Protein AF-A0A0C9WVU1-F1 (afdb_monomer_lite)

Organism: NCBI:txid1095629

Sequence (303 aa):
MYLSRGYKWLDIFTKAKEGDMHLQTVLTRYSRLIAARREKEYMRTLVYEDMVWRHKLRNRTILTGGLMRPTLFHGPLPRIKPQPIHVTGMIVSRKKARGKRMERQRKLLEDINILQIERDFEAGLTTESPNPTKFETVFSGKAYKEWDELISLMRVVSPIEGWLAEIQESYARELERAQKPFPQEMLYQAVCARTEKIANKTRERKREQRGDVIKRTIERKNQGPPAHVLAKMTREERRLDWISRGVSEVGYVGQVKRKLGFKLREPDAWKREEGRERERGRMDEVSKEIAEENDRRRREVEG

Secondary structure (DSSP, 8-state):
-HHHHHHHHHHHHHHHHHT-HHHHHHHHHHHHHHHHHHHHHHHHHHHHHHHHHHHHHHH--EEEEEEEPPBTTB-SEEEEESPPHHHHHHHHHHHHHHHHHHHHHHHHHHHHHHHHHHHHHHHHHHHH-S-GGG---SSSHHHHHHHHHHHHHTT---HHHHHHHHHHHHHHHHHHHHHPPPPHHHHHHHHHHHHHHHHHHHHHHHHHHTT---HHHHHHHHPPPPHHHHHH--HHHHHHHHHHTSS--SHHHHHHHHHTT---SSTTGGGGTS--HHHHHHHHHHHHHHHHHHHHHHHHHH-

pLDDT: mean 90.3, std 10.19, range [46.5, 98.5]

Structure (mmCIF, N/CA/C/O backbone):
data_AF-A0A0C9WVU1-F1
#
_entry.id   AF-A0A0C9WVU1-F1
#
loop_
_atom_site.group_PDB
_atom_site.id
_atom_site.type_symbol
_atom_site.label_atom_id
_atom_site.label_alt_id
_atom_site.label_comp_id
_atom_site.label_asym_id
_atom_site.label_entity_id
_atom_site.label_seq_id
_atom_site.pdbx_PDB_ins_code
_atom_site.Cartn_x
_atom_site.Cartn_y
_atom_site.Cartn_z
_atom_site.occupancy
_atom_site.B_iso_or_equiv
_atom_site.auth_seq_id
_atom_site.auth_comp_id
_atom_site.auth_asym_id
_atom_site.auth_atom_id
_atom_site.pdbx_PDB_model_num
ATOM 1 N N . MET A 1 1 ? -54.591 -21.813 -14.623 1.00 70.44 1 MET A N 1
ATOM 2 C CA . MET A 1 1 ? -54.161 -22.364 -13.311 1.00 70.44 1 MET A CA 1
ATOM 3 C C . MET A 1 1 ? -54.001 -21.300 -12.212 1.00 70.44 1 MET A C 1
ATOM 5 O O . MET A 1 1 ? -54.334 -21.580 -11.068 1.00 70.44 1 MET A O 1
ATOM 9 N N . TYR A 1 2 ? -53.543 -20.077 -12.516 1.00 82.94 2 TYR A N 1
ATOM 10 C CA . TYR A 1 2 ? -53.451 -18.992 -11.520 1.00 82.94 2 TYR A CA 1
ATOM 11 C C . TYR A 1 2 ? -54.814 -18.390 -11.127 1.00 82.94 2 TYR A C 1
ATOM 13 O O . TYR A 1 2 ? -55.023 -18.082 -9.956 1.00 82.94 2 TYR A O 1
ATOM 21 N N . LEU A 1 3 ? -55.764 -18.320 -12.069 1.00 90.88 3 LEU A N 1
ATOM 22 C CA . LEU A 1 3 ? -57.110 -17.776 -11.837 1.00 90.88 3 LEU A CA 1
ATOM 23 C C . LEU A 1 3 ? -57.902 -18.578 -10.786 1.00 90.88 3 LEU A C 1
ATOM 25 O O . LEU A 1 3 ? -58.443 -18.012 -9.843 1.00 90.88 3 LEU A O 1
ATOM 29 N N . SER A 1 4 ? -57.898 -19.913 -10.890 1.00 92.12 4 SER A N 1
ATOM 30 C CA . SER A 1 4 ? -58.590 -20.793 -9.938 1.00 92.12 4 SER A CA 1
ATOM 31 C C . SER A 1 4 ? -57.990 -20.738 -8.530 1.00 92.12 4 SER A C 1
ATOM 33 O O . SER A 1 4 ? -58.718 -20.852 -7.549 1.00 92.12 4 SER A O 1
ATOM 35 N N . ARG A 1 5 ? -56.673 -20.514 -8.403 1.00 94.12 5 ARG A N 1
ATOM 36 C CA . ARG A 1 5 ? -56.041 -20.227 -7.105 1.00 94.12 5 ARG A CA 1
ATOM 37 C C . ARG A 1 5 ? -56.503 -18.883 -6.545 1.00 94.12 5 ARG A C 1
ATOM 39 O O . ARG A 1 5 ? -56.823 -18.828 -5.366 1.00 94.12 5 ARG A O 1
ATOM 46 N N . GLY A 1 6 ? -56.574 -17.839 -7.372 1.00 95.12 6 GLY A N 1
ATOM 47 C CA . GLY A 1 6 ? -57.075 -16.520 -6.969 1.00 95.12 6 GLY A CA 1
ATOM 48 C C . GLY A 1 6 ? -58.485 -16.578 -6.373 1.00 95.12 6 GLY A C 1
ATOM 49 O O . GLY A 1 6 ? -58.688 -16.079 -5.270 1.00 95.12 6 GLY A O 1
ATOM 50 N N . TYR A 1 7 ? -59.419 -17.272 -7.036 1.00 96.56 7 TYR A N 1
ATOM 51 C CA . TYR A 1 7 ? -60.784 -17.456 -6.520 1.00 96.56 7 TYR A CA 1
ATOM 52 C C . TYR A 1 7 ? -60.828 -18.210 -5.187 1.00 96.56 7 TYR A C 1
ATOM 54 O O . TYR A 1 7 ? -61.570 -17.813 -4.297 1.00 96.56 7 TYR A O 1
ATOM 62 N N . LYS A 1 8 ? -59.993 -19.243 -5.002 1.00 95.88 8 LYS A N 1
ATOM 63 C CA . LYS A 1 8 ? -59.893 -19.946 -3.710 1.00 95.88 8 LYS A CA 1
ATOM 64 C C . LYS A 1 8 ? -59.409 -19.032 -2.581 1.00 95.88 8 LYS A C 1
ATOM 66 O O . LYS A 1 8 ? -59.927 -19.111 -1.475 1.00 95.88 8 LYS A O 1
ATOM 71 N N . TRP A 1 9 ? -58.433 -18.161 -2.843 1.00 95.56 9 TRP A N 1
ATOM 72 C CA . TRP A 1 9 ? -57.982 -17.182 -1.848 1.00 95.56 9 TRP A CA 1
ATOM 73 C C . TRP A 1 9 ? -59.061 -16.141 -1.545 1.00 95.56 9 TRP A C 1
ATOM 75 O O . TRP A 1 9 ? -59.272 -15.821 -0.380 1.00 95.56 9 TRP A O 1
ATOM 85 N N . LEU A 1 10 ? -59.765 -15.651 -2.569 1.00 97.06 10 LEU A N 1
ATOM 86 C CA . LEU A 1 10 ? -60.878 -14.714 -2.403 1.00 97.06 10 LEU A CA 1
ATOM 87 C C . LEU A 1 10 ? -61.996 -15.312 -1.533 1.00 97.06 10 LEU A C 1
ATOM 89 O O . LEU A 1 10 ? -62.486 -14.639 -0.630 1.00 97.06 10 LEU A O 1
ATOM 93 N N . ASP A 1 11 ? -62.347 -16.578 -1.759 1.00 97.44 11 ASP A N 1
ATOM 94 C CA . ASP A 1 11 ? -63.340 -17.312 -0.963 1.00 97.44 11 ASP A CA 1
ATOM 95 C C . ASP A 1 11 ? -62.896 -17.460 0.509 1.00 97.44 11 ASP A C 1
ATOM 97 O O . ASP A 1 11 ? -63.660 -17.217 1.437 1.00 97.44 11 ASP A O 1
ATOM 101 N N . ILE A 1 12 ? -61.610 -17.745 0.754 1.00 97.38 12 ILE A N 1
ATOM 102 C CA . ILE A 1 12 ? -61.049 -17.782 2.117 1.00 97.38 12 ILE A CA 1
ATOM 103 C C . ILE A 1 12 ? -61.132 -16.406 2.801 1.00 97.38 12 ILE A C 1
ATOM 105 O O . ILE A 1 12 ? -61.477 -16.323 3.980 1.00 97.38 12 ILE A O 1
ATOM 109 N N . PHE A 1 13 ? -60.819 -15.320 2.087 1.00 97.44 13 PHE A N 1
ATOM 110 C CA . PHE A 1 13 ? -60.875 -13.966 2.648 1.00 97.44 13 PHE A CA 1
ATOM 111 C C . PHE A 1 13 ? -62.306 -13.497 2.920 1.00 97.44 13 PHE A C 1
ATOM 113 O O . PHE A 1 13 ? -62.539 -12.834 3.930 1.00 97.44 13 PHE A O 1
ATOM 120 N N . THR A 1 14 ? -63.255 -13.831 2.043 1.00 97.75 14 THR A N 1
ATOM 121 C CA . THR A 1 14 ? -64.675 -13.488 2.218 1.00 97.75 14 THR A CA 1
ATOM 122 C C . THR A 1 14 ? -65.276 -14.231 3.406 1.00 97.75 14 THR A C 1
ATOM 124 O O . THR A 1 14 ? -65.772 -13.572 4.315 1.00 97.75 14 THR A O 1
ATOM 127 N N . LYS A 1 15 ? -65.083 -15.552 3.510 1.00 97.56 15 LYS A N 1
ATOM 128 C CA . LYS A 1 15 ? -65.534 -16.349 4.668 1.00 97.56 15 LYS A CA 1
ATOM 129 C C . LYS A 1 15 ? -64.918 -15.896 5.995 1.00 97.56 15 LYS A C 1
ATOM 131 O O . LYS A 1 15 ? -65.606 -15.802 7.009 1.00 97.56 15 LYS A O 1
ATOM 136 N N . ALA A 1 16 ? -63.630 -15.539 6.003 1.00 97.50 16 ALA A N 1
ATOM 137 C CA . ALA A 1 16 ? -63.001 -14.967 7.196 1.00 97.50 16 ALA A CA 1
ATOM 138 C C . ALA A 1 16 ? -63.602 -13.600 7.579 1.00 97.50 16 ALA A C 1
ATOM 140 O O . ALA A 1 16 ? -63.720 -13.291 8.765 1.00 97.50 16 ALA A O 1
ATOM 141 N N . LYS A 1 17 ? -63.992 -12.778 6.595 1.00 97.38 17 LYS A N 1
ATOM 142 C CA . LYS A 1 17 ? -64.647 -11.480 6.823 1.00 97.38 17 LYS A CA 1
ATOM 143 C C . LYS A 1 17 ? -66.080 -11.638 7.342 1.00 97.38 17 LYS A C 1
ATOM 145 O O . LYS A 1 17 ? -66.507 -10.831 8.158 1.00 97.38 17 LYS A O 1
ATOM 150 N N . GLU A 1 18 ? -66.785 -12.675 6.900 1.00 97.69 18 GLU A N 1
ATOM 151 C CA . GLU A 1 18 ? -68.140 -13.031 7.348 1.00 97.69 18 GLU A CA 1
ATOM 152 C C . GLU A 1 18 ? -68.185 -13.587 8.782 1.00 97.69 18 GLU A C 1
ATOM 154 O O . GLU A 1 18 ? -69.263 -13.687 9.360 1.00 97.69 18 GLU A O 1
ATOM 159 N N . GLY A 1 19 ? -67.029 -13.887 9.387 1.00 97.06 19 GLY A N 1
ATOM 160 C CA . GLY A 1 19 ? -66.921 -14.246 10.805 1.00 97.06 19 GLY A CA 1
ATOM 161 C C . GLY A 1 19 ? -66.429 -15.666 11.095 1.00 97.06 19 GLY A C 1
ATOM 162 O O . GLY A 1 19 ? -66.451 -16.072 12.255 1.00 97.06 19 GLY A O 1
ATOM 163 N N . ASP A 1 20 ? -65.963 -16.426 10.096 1.00 97.94 20 ASP A N 1
ATOM 164 C CA . ASP A 1 20 ? -65.376 -17.754 10.331 1.00 97.94 20 ASP A CA 1
ATOM 165 C C . ASP A 1 20 ? -64.096 -17.654 11.188 1.00 97.94 20 ASP A C 1
ATOM 167 O O . ASP A 1 20 ? -63.023 -17.253 10.715 1.00 97.94 20 ASP A O 1
ATOM 171 N N . MET A 1 21 ? -64.202 -18.045 12.465 1.00 97.50 21 MET A N 1
ATOM 172 C CA . MET A 1 21 ? -63.108 -17.945 13.438 1.00 97.50 21 MET A CA 1
ATOM 173 C C . MET A 1 21 ? -61.879 -18.781 13.063 1.00 97.50 21 MET A C 1
ATOM 175 O O . MET A 1 21 ? -60.744 -18.397 13.379 1.00 97.50 21 MET A O 1
ATOM 179 N N . HIS A 1 22 ? -62.068 -19.927 12.400 1.00 96.12 22 HIS A N 1
ATOM 180 C CA . HIS A 1 22 ? -60.953 -20.787 12.014 1.00 96.12 22 HIS A CA 1
ATOM 181 C C . HIS A 1 22 ? -60.116 -20.100 10.934 1.00 96.12 22 HIS A C 1
ATOM 183 O O . HIS A 1 22 ? -58.899 -19.944 11.091 1.00 96.12 22 HIS A O 1
ATOM 189 N N . LEU A 1 23 ? -60.767 -19.618 9.871 1.00 97.25 23 LEU A N 1
ATOM 190 C CA . LEU A 1 23 ? -60.084 -18.919 8.782 1.00 97.25 23 LEU A CA 1
ATOM 191 C C . LEU A 1 23 ? -59.461 -17.599 9.249 1.00 97.25 23 LEU A C 1
ATOM 193 O O . LEU A 1 23 ? -58.329 -17.303 8.862 1.00 97.25 23 LEU A O 1
ATOM 197 N N . GLN A 1 24 ? -60.123 -16.853 10.142 1.00 97.19 24 GLN A N 1
ATOM 198 C CA . GLN A 1 24 ? -59.531 -15.673 10.785 1.00 97.19 24 GLN A CA 1
ATOM 199 C C . GLN A 1 24 ? -58.227 -16.022 11.512 1.00 97.19 24 GLN A C 1
ATOM 201 O O . GLN A 1 24 ? -57.205 -15.382 11.274 1.00 97.19 24 GLN A O 1
ATOM 206 N N . THR A 1 25 ? -58.218 -17.087 12.320 1.00 96.81 25 THR A N 1
ATOM 207 C CA . THR A 1 25 ? -57.020 -17.534 13.053 1.00 96.81 25 THR A CA 1
ATOM 208 C C . THR A 1 25 ? -55.879 -17.913 12.104 1.00 96.81 25 THR A C 1
ATOM 210 O O . THR A 1 25 ? -54.723 -17.534 12.329 1.00 96.81 25 THR A O 1
ATOM 213 N N . VAL A 1 26 ? -56.187 -18.622 11.011 1.00 96.38 26 VAL A N 1
ATOM 214 C CA . VAL A 1 26 ? -55.198 -18.978 9.981 1.00 96.38 26 VAL A CA 1
ATOM 215 C C . VAL A 1 26 ? -54.619 -17.721 9.328 1.00 96.38 26 VAL A C 1
ATOM 217 O O . VAL A 1 26 ? -53.394 -17.598 9.222 1.00 96.38 26 VAL A O 1
ATOM 220 N N . LEU A 1 27 ? -55.464 -16.765 8.936 1.00 96.69 27 LEU A N 1
ATOM 221 C CA . LEU A 1 27 ? -55.025 -15.502 8.341 1.00 96.69 27 LEU A CA 1
ATOM 222 C C . LEU A 1 27 ? -54.187 -14.667 9.317 1.00 96.69 27 LEU A C 1
ATOM 224 O O . LEU A 1 27 ? -53.140 -14.156 8.920 1.00 96.69 27 LEU A O 1
ATOM 228 N N . THR A 1 28 ? -54.568 -14.591 10.595 1.00 96.75 28 THR A N 1
ATOM 229 C CA . THR A 1 28 ? -53.777 -13.926 11.643 1.00 96.75 28 THR A CA 1
ATOM 230 C C . THR A 1 28 ? -52.417 -14.596 11.839 1.00 96.75 28 THR A C 1
ATOM 232 O O . THR A 1 28 ? -51.405 -13.921 12.028 1.00 96.75 28 THR A O 1
ATOM 235 N N . ARG A 1 29 ? -52.341 -15.928 11.761 1.00 97.38 29 ARG A N 1
ATOM 236 C CA . ARG A 1 29 ? -51.058 -16.641 11.823 1.00 97.38 29 ARG A CA 1
ATOM 237 C C . ARG A 1 29 ? -50.160 -16.271 10.642 1.00 97.38 29 ARG A C 1
ATOM 239 O O . ARG A 1 29 ? -48.986 -15.964 10.841 1.00 97.38 29 ARG A O 1
ATOM 246 N N . TYR A 1 30 ? -50.693 -16.279 9.419 1.00 97.00 30 TYR A N 1
ATOM 247 C CA . TYR A 1 30 ? -49.919 -15.907 8.232 1.00 97.00 30 TYR A CA 1
ATOM 248 C C . TYR A 1 30 ? -49.541 -14.425 8.214 1.00 97.00 30 TYR A C 1
ATOM 250 O O . TYR A 1 30 ? -48.427 -14.104 7.805 1.00 97.00 30 TYR A O 1
ATOM 258 N N . SER A 1 31 ? -50.399 -13.527 8.701 1.00 96.75 31 SER A N 1
ATOM 259 C CA . SER A 1 31 ? -50.062 -12.107 8.814 1.00 96.75 31 SER A CA 1
ATOM 260 C C . SER A 1 31 ? -48.903 -11.886 9.788 1.00 96.75 31 SER A C 1
ATOM 262 O O . SER A 1 31 ? -47.959 -11.177 9.441 1.00 96.75 31 SER A O 1
ATOM 264 N N . ARG A 1 32 ? -48.891 -12.580 10.938 1.00 97.56 32 ARG A N 1
ATOM 265 C CA . ARG A 1 32 ? -47.749 -12.596 11.872 1.00 97.56 32 ARG A CA 1
ATOM 266 C C . ARG A 1 32 ? -46.476 -13.135 11.215 1.00 97.56 32 ARG A C 1
ATOM 268 O O . ARG A 1 32 ? -45.419 -12.533 11.370 1.00 97.56 32 ARG A O 1
ATOM 275 N N . LEU A 1 33 ? -46.564 -14.218 10.437 1.00 97.31 33 LEU A N 1
ATOM 276 C CA . LEU A 1 33 ? -45.410 -14.762 9.703 1.00 97.31 33 LEU A CA 1
ATOM 277 C C . LEU A 1 33 ? -44.873 -13.785 8.647 1.00 97.31 33 LEU A C 1
ATOM 279 O O . LEU A 1 33 ? -43.660 -13.639 8.505 1.00 97.31 33 LEU A O 1
ATOM 283 N N . ILE A 1 34 ? -45.754 -13.099 7.913 1.00 97.25 34 ILE A N 1
ATOM 284 C CA . ILE A 1 34 ? -45.362 -12.078 6.932 1.00 97.25 34 ILE A CA 1
ATOM 285 C C . ILE A 1 34 ? -44.725 -10.879 7.639 1.00 97.25 34 ILE A C 1
ATOM 287 O O . ILE A 1 34 ? -43.696 -10.393 7.173 1.00 97.25 34 ILE A O 1
ATOM 291 N N . ALA A 1 35 ? -45.290 -10.424 8.761 1.00 97.56 35 ALA A N 1
ATOM 292 C CA . ALA A 1 35 ? -44.728 -9.344 9.567 1.00 97.56 35 ALA A CA 1
ATOM 293 C C . ALA A 1 35 ? -43.323 -9.702 10.074 1.00 97.56 35 ALA A C 1
ATOM 295 O O . ALA A 1 35 ? -42.379 -8.967 9.796 1.00 97.56 35 ALA A O 1
ATOM 296 N N . ALA A 1 36 ? -43.155 -10.883 10.678 1.00 97.88 36 ALA A N 1
ATOM 297 C CA . ALA A 1 36 ? -41.854 -11.384 11.122 1.00 97.88 36 ALA A CA 1
ATOM 298 C C . ALA A 1 36 ? -40.854 -11.521 9.958 1.00 97.88 36 ALA A C 1
ATOM 300 O O . ALA A 1 36 ? -39.670 -11.218 10.099 1.00 97.88 36 ALA A O 1
ATOM 301 N N . ARG A 1 37 ? -41.314 -11.940 8.769 1.00 98.25 37 ARG A N 1
ATOM 302 C CA . ARG A 1 37 ? -40.471 -11.994 7.564 1.00 98.25 37 ARG A CA 1
ATOM 303 C C . ARG A 1 37 ? -40.032 -10.600 7.108 1.00 98.25 37 ARG A C 1
ATOM 305 O O . ARG A 1 37 ? -38.870 -10.444 6.744 1.00 98.25 37 ARG A O 1
ATOM 312 N N . ARG A 1 38 ? -40.929 -9.609 7.117 1.00 98.25 38 ARG A N 1
ATOM 313 C CA . ARG A 1 38 ? -40.611 -8.213 6.766 1.00 98.25 38 ARG A CA 1
ATOM 314 C C . ARG A 1 38 ? -39.622 -7.605 7.751 1.00 98.25 38 ARG A C 1
ATOM 316 O O . ARG A 1 38 ? -38.650 -7.003 7.317 1.00 98.25 38 ARG A O 1
ATOM 323 N N . GLU A 1 39 ? -39.834 -7.814 9.045 1.00 97.69 39 GLU A N 1
ATOM 324 C CA . GLU A 1 39 ? -38.922 -7.360 10.096 1.00 97.69 39 GLU A CA 1
ATOM 325 C C . GLU A 1 39 ? -37.532 -7.987 9.938 1.00 97.69 39 GLU A C 1
ATOM 327 O O . GLU A 1 39 ? -36.526 -7.282 9.938 1.00 97.69 39 GLU A O 1
ATOM 332 N N . LYS A 1 40 ? -37.465 -9.303 9.699 1.00 97.94 40 LYS A N 1
ATOM 333 C CA . LYS A 1 40 ? -36.200 -9.997 9.427 1.00 97.94 40 LYS A CA 1
ATOM 334 C C . LYS A 1 40 ? -35.473 -9.426 8.210 1.00 97.94 40 LYS A C 1
ATOM 336 O O . LYS A 1 40 ? -34.252 -9.291 8.246 1.00 97.94 40 LYS A O 1
ATOM 341 N N . GLU A 1 41 ? -36.196 -9.121 7.137 1.00 98.00 41 GLU A N 1
ATOM 342 C CA . GLU A 1 41 ? -35.601 -8.546 5.930 1.00 98.00 41 GLU A CA 1
ATOM 343 C C . GLU A 1 41 ? -35.127 -7.108 6.162 1.00 98.00 41 GLU A C 1
ATOM 345 O O . GLU A 1 41 ? -34.005 -6.775 5.800 1.00 98.00 41 GLU A O 1
ATOM 350 N N . TYR A 1 42 ? -35.916 -6.291 6.861 1.00 97.69 42 TYR A N 1
ATOM 351 C CA . TYR A 1 42 ? -35.512 -4.949 7.277 1.00 97.69 42 TYR A CA 1
ATOM 352 C C . TYR A 1 42 ? -34.228 -4.975 8.119 1.00 97.69 42 TYR A C 1
ATOM 354 O O . TYR A 1 42 ? -33.273 -4.261 7.818 1.00 97.69 42 TYR A O 1
ATOM 362 N N . MET A 1 43 ? -34.155 -5.864 9.114 1.00 97.56 43 MET A N 1
ATOM 363 C CA . MET A 1 43 ? -32.953 -6.042 9.932 1.00 97.56 43 MET A CA 1
ATOM 364 C C . MET A 1 43 ? -31.745 -6.486 9.103 1.00 97.56 43 MET A C 1
ATOM 366 O O . MET A 1 43 ? -30.636 -6.012 9.337 1.00 97.56 43 MET A O 1
ATOM 370 N N . ARG A 1 44 ? -31.933 -7.363 8.109 1.00 97.88 44 ARG A N 1
ATOM 371 C CA . ARG A 1 44 ? -30.856 -7.742 7.179 1.00 97.88 44 ARG A CA 1
ATOM 372 C C . ARG A 1 44 ? -30.361 -6.553 6.367 1.00 97.88 44 ARG A C 1
ATOM 374 O O . ARG A 1 44 ? -29.149 -6.400 6.239 1.00 97.88 44 ARG A O 1
ATOM 381 N N . THR A 1 45 ? -31.267 -5.723 5.857 1.00 97.88 45 THR A N 1
ATOM 382 C CA . THR A 1 45 ? -30.912 -4.506 5.119 1.00 97.88 45 THR A CA 1
ATOM 383 C C . THR A 1 45 ? -30.103 -3.558 5.995 1.00 97.88 45 THR A C 1
ATOM 385 O O . THR A 1 45 ? -29.009 -3.171 5.598 1.00 97.88 45 THR A O 1
ATOM 388 N N . LEU A 1 46 ? -30.557 -3.284 7.223 1.00 97.75 46 LEU A N 1
ATOM 389 C CA . LEU A 1 46 ? -29.815 -2.451 8.176 1.00 97.75 46 LEU A CA 1
ATOM 390 C C . LEU A 1 46 ? -28.414 -3.005 8.471 1.00 97.75 46 LEU A C 1
ATOM 392 O O . LEU A 1 46 ? -27.435 -2.261 8.483 1.00 97.75 46 LEU A O 1
ATOM 396 N N . VAL A 1 47 ? -28.298 -4.319 8.689 1.00 97.62 47 VAL A N 1
ATOM 397 C CA . VAL A 1 47 ? -27.003 -4.973 8.924 1.00 97.62 47 VAL A CA 1
ATOM 398 C C . VAL A 1 47 ? -26.095 -4.847 7.700 1.00 97.62 47 VAL A C 1
ATOM 400 O O . VAL A 1 47 ? -24.906 -4.567 7.851 1.00 97.62 47 VAL A O 1
ATOM 403 N N . TYR A 1 48 ? -26.628 -5.025 6.490 1.00 98.12 48 TYR A N 1
ATOM 404 C CA . TYR A 1 48 ? -25.867 -4.868 5.253 1.00 98.12 48 TYR A CA 1
ATOM 405 C C . TYR A 1 48 ? -25.396 -3.423 5.053 1.00 98.12 48 TYR A C 1
ATOM 407 O O . TYR A 1 48 ? -24.221 -3.195 4.766 1.00 98.12 48 TYR A O 1
ATOM 415 N N . GLU A 1 49 ? -26.275 -2.444 5.259 1.00 97.44 49 GLU A N 1
ATOM 416 C CA . GLU A 1 49 ? -25.941 -1.021 5.183 1.00 97.44 49 GLU A CA 1
ATOM 417 C C . GLU A 1 49 ? -24.845 -0.646 6.186 1.00 97.44 49 GLU A C 1
ATOM 419 O O . GLU A 1 49 ? -23.860 -0.006 5.807 1.00 97.44 49 GLU A O 1
ATOM 424 N N . ASP A 1 50 ? -24.945 -1.110 7.435 1.00 97.31 50 ASP A N 1
ATOM 425 C CA . ASP A 1 50 ? -23.906 -0.910 8.450 1.00 97.31 50 ASP A CA 1
ATOM 426 C C . ASP A 1 50 ? -22.588 -1.597 8.052 1.00 97.31 50 ASP A C 1
ATOM 428 O O . ASP A 1 50 ? -21.514 -1.005 8.173 1.00 97.31 50 ASP A O 1
ATOM 432 N N . MET A 1 51 ? -22.629 -2.811 7.493 1.00 97.38 51 MET A N 1
ATOM 433 C CA . MET A 1 51 ? -21.431 -3.484 6.976 1.00 97.38 51 MET A CA 1
ATOM 434 C C . MET A 1 51 ? -20.768 -2.695 5.840 1.00 97.38 51 MET A C 1
ATOM 436 O O . MET A 1 51 ? -19.548 -2.500 5.867 1.00 97.38 51 MET A O 1
ATOM 440 N N . VAL A 1 52 ? -21.544 -2.205 4.870 1.00 96.81 52 VAL A N 1
ATOM 441 C CA . VAL A 1 52 ? -21.051 -1.374 3.759 1.00 96.81 52 VAL A CA 1
ATOM 442 C C . VAL A 1 52 ? -20.471 -0.065 4.288 1.00 96.81 52 VAL A C 1
ATOM 444 O O . VAL A 1 52 ? -19.378 0.344 3.885 1.00 96.81 52 VAL A O 1
ATOM 447 N N . TRP A 1 53 ? -21.148 0.575 5.238 1.00 95.88 53 TRP A N 1
ATOM 448 C CA . TRP A 1 53 ? -20.684 1.806 5.864 1.00 95.88 53 TRP A CA 1
ATOM 449 C C . TRP A 1 53 ? -19.374 1.605 6.632 1.00 95.88 53 TRP A C 1
ATOM 451 O O . TRP A 1 53 ? -18.408 2.346 6.430 1.00 95.88 53 TRP A O 1
ATOM 461 N N . ARG A 1 54 ? -19.278 0.553 7.453 1.00 95.00 54 ARG A N 1
ATOM 462 C CA . ARG A 1 54 ? -18.038 0.173 8.150 1.00 95.00 54 ARG A CA 1
ATOM 463 C C . ARG A 1 54 ? -16.920 -0.152 7.170 1.00 95.00 54 ARG A C 1
ATOM 465 O O . ARG A 1 54 ? -15.779 0.249 7.400 1.00 95.00 54 ARG A O 1
ATOM 472 N N . HIS A 1 55 ? -17.229 -0.835 6.069 1.00 93.38 55 HIS A N 1
ATOM 473 C CA . HIS A 1 55 ? -16.267 -1.116 5.008 1.00 93.38 55 HIS A CA 1
ATOM 474 C C . HIS A 1 55 ? -15.744 0.182 4.375 1.00 93.38 55 HIS A C 1
ATOM 476 O O . HIS A 1 55 ? -14.530 0.370 4.267 1.00 93.38 55 HIS A O 1
ATOM 482 N N . LYS A 1 56 ? -16.638 1.126 4.057 1.00 93.06 56 LYS A N 1
ATOM 483 C CA . LYS A 1 56 ? -16.287 2.461 3.554 1.00 93.06 56 LYS A CA 1
ATOM 484 C C . LYS A 1 56 ? -15.417 3.229 4.549 1.00 93.06 56 LYS A C 1
ATOM 486 O O . LYS A 1 56 ? -14.389 3.775 4.162 1.00 93.06 56 LYS A O 1
ATOM 491 N N . LEU A 1 57 ? -15.771 3.237 5.835 1.00 92.12 57 LEU A N 1
ATOM 492 C CA . LEU A 1 57 ? -14.989 3.907 6.879 1.00 92.12 57 LEU A CA 1
ATOM 493 C C . LEU A 1 57 ? -13.617 3.268 7.102 1.00 92.12 57 LEU A C 1
ATOM 495 O O . LEU A 1 57 ? -12.650 3.984 7.360 1.00 92.12 57 LEU A O 1
ATOM 499 N N . ARG A 1 58 ? -13.514 1.941 6.993 1.00 89.75 58 ARG A N 1
ATOM 500 C CA . ARG A 1 58 ? -12.242 1.215 7.095 1.00 89.75 58 ARG A CA 1
ATOM 501 C C . ARG A 1 58 ? -11.326 1.508 5.907 1.00 89.75 58 ARG A C 1
ATOM 503 O O . ARG A 1 58 ? -10.115 1.610 6.094 1.00 89.75 58 ARG A O 1
ATOM 510 N N . ASN A 1 59 ? -11.905 1.666 4.718 1.00 90.38 59 ASN A N 1
ATOM 511 C CA . ASN A 1 59 ? -11.172 1.871 3.471 1.00 90.38 59 ASN A CA 1
ATOM 512 C C . ASN A 1 59 ? -11.040 3.340 3.049 1.00 90.38 59 ASN A C 1
ATOM 514 O O . ASN A 1 59 ? -10.429 3.624 2.019 1.00 90.38 59 ASN A O 1
ATOM 518 N N . ARG A 1 60 ? -11.564 4.285 3.839 1.00 93.19 60 ARG A N 1
ATOM 519 C CA . ARG A 1 60 ? -11.399 5.716 3.570 1.00 93.19 60 ARG A CA 1
ATOM 520 C C . ARG A 1 60 ? -9.920 6.086 3.635 1.00 93.19 60 ARG A C 1
ATOM 522 O O . ARG A 1 60 ? -9.232 5.793 4.612 1.00 93.19 60 ARG A O 1
ATOM 529 N N . THR A 1 61 ? -9.432 6.749 2.601 1.00 94.12 61 THR A N 1
ATOM 530 C CA . THR A 1 61 ? -8.033 7.160 2.500 1.00 94.12 61 THR A CA 1
ATOM 531 C C . THR A 1 61 ? -7.776 8.338 3.428 1.00 94.12 61 THR A C 1
ATOM 533 O O . THR A 1 61 ? -8.347 9.410 3.244 1.00 94.12 61 THR A O 1
ATOM 536 N N . ILE A 1 62 ? -6.913 8.149 4.424 1.00 94.81 62 ILE A N 1
ATOM 537 C CA . ILE A 1 62 ? -6.554 9.195 5.385 1.00 94.81 62 ILE A CA 1
ATOM 538 C C . ILE A 1 62 ? -5.135 9.670 5.092 1.00 94.81 62 ILE A C 1
ATOM 540 O O . ILE A 1 62 ? -4.204 8.859 5.037 1.00 94.81 62 ILE A O 1
ATOM 544 N N . LEU A 1 63 ? -4.957 10.983 4.949 1.00 95.50 63 LEU A N 1
ATOM 545 C CA . LEU A 1 63 ? -3.640 11.602 4.839 1.00 95.50 63 LEU A CA 1
ATOM 546 C C . LEU A 1 63 ? -2.887 11.451 6.159 1.00 95.50 63 LEU A C 1
ATOM 548 O O . LEU A 1 63 ? -3.311 11.949 7.196 1.00 95.50 63 LEU A O 1
ATOM 552 N N . THR A 1 64 ? -1.750 10.751 6.145 1.00 93.62 64 THR A N 1
ATOM 553 C CA . THR A 1 64 ? -0.997 10.507 7.386 1.00 93.62 64 THR A CA 1
ATOM 554 C C . THR A 1 64 ? -0.063 11.659 7.760 1.00 93.62 64 THR A C 1
ATOM 556 O O . THR A 1 64 ? 0.615 11.572 8.785 1.00 93.62 64 THR A O 1
ATOM 559 N N . GLY A 1 65 ? 0.042 12.678 6.899 1.00 94.44 65 GLY A N 1
ATOM 560 C CA . GLY A 1 65 ? 1.041 13.749 6.973 1.00 94.44 65 GLY A CA 1
ATOM 561 C C . GLY A 1 65 ? 2.451 13.319 6.542 1.00 94.44 65 GLY A C 1
ATOM 562 O O . GLY A 1 65 ? 3.425 14.048 6.710 1.00 94.44 65 GLY A O 1
ATOM 563 N N . GLY A 1 66 ? 2.597 12.105 6.014 1.00 95.81 66 GLY A N 1
ATOM 564 C CA . GLY A 1 66 ? 3.848 11.632 5.425 1.00 95.81 66 GLY A CA 1
ATOM 565 C C . GLY A 1 66 ? 3.847 11.894 3.925 1.00 95.81 66 GLY A C 1
ATOM 566 O O . GLY A 1 66 ? 2.780 12.018 3.331 1.00 95.81 66 GLY A O 1
ATOM 567 N N . LEU A 1 67 ? 5.025 11.905 3.314 1.00 97.38 67 LEU A N 1
ATOM 568 C CA . LEU A 1 67 ? 5.182 11.971 1.864 1.00 97.38 67 LEU A CA 1
ATOM 569 C C . LEU A 1 67 ? 5.972 10.753 1.388 1.00 97.38 67 LEU A C 1
ATOM 571 O O . LEU A 1 67 ? 6.838 10.245 2.105 1.00 97.38 67 LEU A O 1
ATOM 575 N N . MET A 1 68 ? 5.645 10.257 0.201 1.00 96.75 68 MET A N 1
ATOM 576 C CA . MET A 1 68 ? 6.430 9.243 -0.490 1.00 96.75 68 MET A CA 1
ATOM 577 C C . MET A 1 68 ? 7.491 9.947 -1.324 1.00 96.75 68 MET A C 1
ATOM 579 O O . MET A 1 68 ? 7.157 10.782 -2.163 1.00 96.75 68 MET A O 1
ATOM 583 N N . ARG A 1 69 ? 8.762 9.601 -1.092 1.00 96.75 69 ARG A N 1
ATOM 584 C CA . ARG A 1 69 ? 9.876 10.093 -1.911 1.00 96.75 69 ARG A CA 1
ATOM 585 C C . ARG A 1 69 ? 9.621 9.733 -3.377 1.00 96.75 69 ARG A C 1
ATOM 587 O O . ARG A 1 69 ? 9.234 8.587 -3.612 1.00 96.75 69 ARG A O 1
ATOM 594 N N . PRO A 1 70 ? 9.794 10.664 -4.328 1.00 98.00 70 PRO A N 1
ATOM 595 C CA . PRO A 1 70 ? 9.690 10.339 -5.740 1.00 98.00 70 PRO A CA 1
ATOM 596 C C . PRO A 1 70 ? 10.656 9.204 -6.087 1.00 98.00 70 PRO A C 1
ATOM 598 O O . PRO A 1 70 ? 11.737 9.077 -5.510 1.00 98.00 70 PRO A O 1
ATOM 601 N N . THR A 1 71 ? 10.234 8.340 -6.998 1.00 98.19 71 THR A N 1
ATOM 602 C CA . THR A 1 71 ? 11.028 7.219 -7.500 1.00 98.19 71 THR A CA 1
ATOM 603 C C . THR A 1 71 ? 10.850 7.118 -9.010 1.00 98.19 71 THR A C 1
ATOM 605 O O . THR A 1 71 ? 10.011 7.788 -9.608 1.00 98.19 71 THR A O 1
ATOM 608 N N . LEU A 1 72 ? 11.567 6.190 -9.639 1.00 98.19 72 LEU A N 1
ATOM 609 C CA . LEU A 1 72 ? 11.432 5.903 -11.071 1.00 98.19 72 LEU A CA 1
ATOM 610 C C . LEU A 1 72 ? 10.008 5.459 -11.460 1.00 98.19 72 LEU A C 1
ATOM 612 O O . LEU A 1 72 ? 9.631 5.501 -12.629 1.00 98.19 72 LEU A O 1
ATOM 616 N N . PHE A 1 73 ? 9.178 5.037 -10.498 1.00 98.19 73 PHE A N 1
ATOM 617 C CA . PHE A 1 73 ? 7.836 4.499 -10.747 1.00 98.19 73 PHE A CA 1
ATOM 618 C C . PHE A 1 73 ? 6.713 5.481 -10.415 1.00 98.19 73 PHE A C 1
ATOM 620 O O . PHE A 1 73 ? 5.591 5.321 -10.896 1.00 98.19 73 PHE A O 1
ATOM 627 N N . HIS A 1 74 ? 6.979 6.529 -9.642 1.00 97.88 74 HIS A N 1
ATOM 628 C CA . HIS A 1 74 ? 5.985 7.543 -9.313 1.00 97.88 74 HIS A CA 1
ATOM 629 C C . HIS A 1 74 ? 6.654 8.864 -8.940 1.00 97.88 74 HIS A C 1
ATOM 631 O O . HIS A 1 74 ? 7.718 8.876 -8.333 1.00 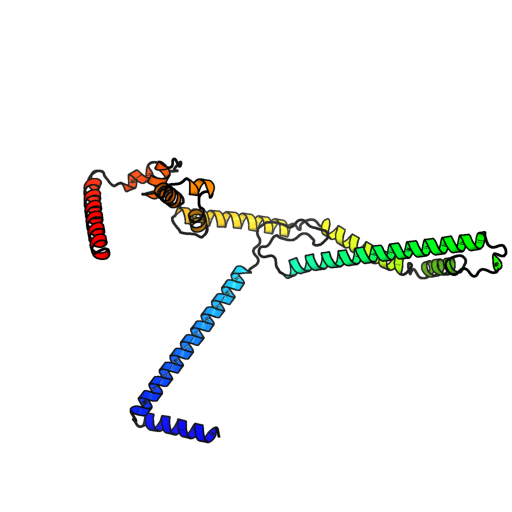97.88 74 HIS A O 1
ATOM 637 N N . GLY A 1 75 ? 5.988 9.971 -9.263 1.00 97.69 75 GLY A N 1
ATOM 638 C CA . GLY A 1 75 ? 6.406 11.289 -8.798 1.00 97.69 75 GLY A CA 1
ATOM 639 C C . GLY A 1 75 ? 6.190 11.483 -7.287 1.00 97.69 75 GLY A C 1
ATOM 640 O O . GLY A 1 75 ? 5.904 10.516 -6.565 1.00 97.69 75 GLY A O 1
ATOM 641 N N . PRO A 1 76 ? 6.286 12.728 -6.797 1.00 97.81 76 PRO A N 1
ATOM 642 C CA . PRO A 1 76 ? 5.937 13.064 -5.421 1.00 97.81 76 PRO A CA 1
ATOM 643 C C . PRO A 1 76 ? 4.480 12.684 -5.145 1.00 97.81 76 PRO A C 1
ATOM 645 O O . PRO A 1 76 ? 3.575 13.102 -5.866 1.00 97.81 76 PRO A O 1
ATOM 648 N N . LEU A 1 77 ? 4.250 11.871 -4.112 1.00 97.56 77 LEU A N 1
ATOM 649 C CA . LEU A 1 77 ? 2.910 11.434 -3.716 1.00 97.56 77 LEU A CA 1
ATOM 650 C C . LEU A 1 77 ? 2.705 11.595 -2.205 1.00 97.56 77 LEU A C 1
ATOM 652 O O . LEU A 1 77 ? 3.637 11.358 -1.427 1.00 97.56 77 LEU A O 1
ATOM 656 N N . PRO A 1 78 ? 1.484 11.926 -1.754 1.00 97.44 78 PRO A N 1
ATOM 657 C CA . PRO A 1 78 ? 1.163 11.928 -0.338 1.00 97.44 78 PRO A CA 1
ATOM 658 C C . PRO A 1 78 ? 1.118 10.501 0.216 1.00 97.44 78 PRO A C 1
ATOM 660 O O . PRO A 1 78 ? 0.653 9.562 -0.434 1.00 97.44 78 PRO A O 1
ATOM 663 N N . ARG A 1 79 ? 1.560 10.323 1.465 1.00 96.19 79 ARG A N 1
ATOM 664 C CA . ARG A 1 79 ? 1.400 9.054 2.178 1.00 96.19 79 ARG A CA 1
ATOM 665 C C . ARG A 1 79 ? 0.008 9.007 2.799 1.00 96.19 79 ARG A C 1
ATOM 667 O O . ARG A 1 79 ? -0.286 9.716 3.763 1.00 96.19 79 ARG A O 1
ATOM 674 N N . ILE A 1 80 ? -0.827 8.147 2.235 1.00 96.00 80 ILE A N 1
ATOM 675 C CA . ILE A 1 80 ? -2.216 7.910 2.635 1.00 96.00 80 ILE A CA 1
ATOM 676 C C . ILE A 1 80 ? -2.391 6.468 3.122 1.00 96.00 80 ILE A C 1
ATOM 678 O O . ILE A 1 80 ? -1.689 5.563 2.662 1.00 96.00 80 ILE A O 1
ATOM 682 N N . LYS A 1 81 ? -3.286 6.255 4.094 1.00 95.12 81 LYS A N 1
ATOM 683 C CA . LYS A 1 81 ? -3.622 4.926 4.628 1.00 95.12 81 LYS A CA 1
ATOM 684 C C . LYS A 1 81 ? -5.145 4.705 4.661 1.00 95.12 81 LYS A C 1
ATOM 686 O O . LYS A 1 81 ? -5.823 5.538 5.260 1.00 95.12 81 LYS A O 1
ATOM 691 N N . PRO A 1 82 ? -5.658 3.588 4.101 1.00 95.38 82 PRO A N 1
ATOM 692 C CA . PRO A 1 82 ? -4.959 2.684 3.176 1.00 95.38 82 PRO A CA 1
ATOM 693 C C . PRO A 1 82 ? -4.537 3.413 1.887 1.00 95.38 82 PRO A C 1
ATOM 695 O O . PRO A 1 82 ? -5.050 4.488 1.579 1.00 95.38 82 PRO A O 1
ATOM 698 N N . GLN A 1 83 ? -3.563 2.859 1.158 1.00 95.19 83 GLN A N 1
ATOM 699 C CA . GLN A 1 83 ? -3.186 3.402 -0.147 1.00 95.19 83 GLN A CA 1
ATOM 700 C C . GLN A 1 83 ? -4.268 3.020 -1.174 1.00 95.19 83 GLN A C 1
ATOM 702 O O . GLN A 1 83 ? -4.662 1.854 -1.207 1.00 95.19 83 GLN A O 1
ATOM 707 N N . PRO A 1 84 ? -4.757 3.957 -2.005 1.00 95.00 84 PRO A N 1
ATOM 708 C CA . PRO A 1 84 ? -5.710 3.643 -3.053 1.00 95.00 84 PRO A CA 1
ATOM 709 C C . PRO A 1 84 ? -5.141 2.604 -4.014 1.00 95.00 84 PRO A C 1
ATOM 711 O O . PRO A 1 84 ? -3.992 2.714 -4.452 1.00 95.00 84 PRO A O 1
ATOM 714 N N . ILE A 1 85 ? -5.983 1.646 -4.400 1.00 95.00 85 ILE A N 1
ATOM 715 C CA . ILE A 1 85 ? -5.601 0.525 -5.268 1.00 95.00 85 ILE A CA 1
ATOM 716 C C . ILE A 1 85 ? -5.010 1.025 -6.591 1.00 95.00 85 ILE A C 1
ATOM 718 O O . ILE A 1 85 ? -4.030 0.462 -7.067 1.00 95.00 85 ILE A O 1
ATOM 722 N N . HIS A 1 86 ? -5.532 2.119 -7.155 1.00 95.56 86 HIS A N 1
ATOM 723 C CA . HIS A 1 86 ? -5.019 2.689 -8.403 1.00 95.56 86 HIS A CA 1
ATOM 724 C C . HIS A 1 86 ? -3.581 3.218 -8.274 1.00 95.56 86 HIS A C 1
ATOM 726 O O . HIS A 1 86 ? -2.799 3.075 -9.211 1.00 95.56 86 HIS A O 1
ATOM 732 N N . VAL A 1 87 ? -3.188 3.771 -7.117 1.00 96.06 87 VAL A N 1
ATOM 733 C CA . VAL A 1 87 ? -1.810 4.242 -6.895 1.00 96.06 87 VAL A CA 1
ATOM 734 C C . VAL A 1 87 ? -0.858 3.054 -6.829 1.00 96.06 87 VAL A C 1
ATOM 736 O O . VAL A 1 87 ? 0.167 3.039 -7.510 1.00 96.06 87 VAL A O 1
ATOM 739 N N . THR A 1 88 ? -1.211 2.034 -6.046 1.00 96.81 88 THR A N 1
ATOM 740 C CA . THR A 1 88 ? -0.423 0.800 -5.953 1.00 96.81 88 THR A CA 1
ATOM 741 C C . THR A 1 88 ? -0.345 0.098 -7.313 1.00 96.81 88 THR A C 1
ATOM 743 O O . THR A 1 88 ? 0.743 -0.274 -7.753 1.00 96.81 88 THR A O 1
ATOM 746 N N . GLY A 1 89 ? -1.470 -0.012 -8.022 1.00 98.06 89 GLY A N 1
ATOM 747 C CA . GLY A 1 89 ? -1.565 -0.605 -9.356 1.00 98.06 89 GLY A CA 1
ATOM 748 C C . GLY A 1 89 ? -0.725 0.134 -10.397 1.00 98.06 89 GLY A C 1
ATOM 749 O O . GLY A 1 89 ? 0.007 -0.505 -11.150 1.00 98.06 89 GLY A O 1
ATOM 750 N N . MET A 1 90 ? -0.734 1.471 -10.386 1.00 98.06 90 MET A N 1
ATOM 751 C CA . MET A 1 90 ? 0.131 2.300 -11.234 1.00 98.06 90 MET A CA 1
ATOM 752 C C . MET A 1 90 ? 1.617 1.995 -10.995 1.00 98.06 90 MET A C 1
ATOM 754 O O . MET A 1 90 ? 2.364 1.810 -11.956 1.00 98.06 90 MET A O 1
ATOM 758 N N . ILE A 1 91 ? 2.058 1.930 -9.732 1.00 98.00 91 ILE A N 1
ATOM 759 C CA . ILE A 1 91 ? 3.464 1.656 -9.383 1.00 98.00 91 ILE A CA 1
ATOM 760 C C . ILE A 1 91 ? 3.872 0.256 -9.858 1.00 98.00 91 ILE A C 1
ATOM 762 O O . ILE A 1 91 ? 4.912 0.098 -10.499 1.00 98.00 91 ILE A O 1
ATOM 766 N N . VAL A 1 92 ? 3.039 -0.755 -9.590 1.00 98.44 92 VAL A N 1
ATOM 767 C CA . VAL A 1 92 ? 3.289 -2.146 -10.001 1.00 98.44 92 VAL A CA 1
ATOM 768 C C . VAL A 1 92 ? 3.323 -2.275 -11.523 1.00 98.44 92 VAL A C 1
ATOM 770 O O . VAL A 1 92 ? 4.236 -2.903 -12.060 1.00 98.44 92 VAL A O 1
ATOM 773 N N . SER A 1 93 ? 2.370 -1.657 -12.224 1.00 98.44 93 SER A N 1
ATOM 774 C CA . SER A 1 93 ? 2.307 -1.661 -13.688 1.00 98.44 93 SER A CA 1
ATOM 775 C C . SER A 1 93 ? 3.567 -1.047 -14.298 1.00 98.44 93 SER A C 1
ATOM 777 O O . SER A 1 93 ? 4.207 -1.661 -15.151 1.00 98.44 93 SER A O 1
ATOM 779 N N . ARG A 1 94 ? 4.016 0.105 -13.782 1.00 98.38 94 ARG A N 1
ATOM 780 C CA . ARG A 1 94 ? 5.256 0.754 -14.236 1.00 98.38 94 ARG A CA 1
ATOM 781 C C . ARG A 1 94 ? 6.498 -0.085 -13.957 1.00 98.38 94 ARG A C 1
ATOM 783 O O . ARG A 1 94 ? 7.366 -0.163 -14.820 1.00 98.38 94 ARG A O 1
ATOM 790 N N . LYS A 1 95 ? 6.574 -0.753 -12.802 1.00 98.44 95 LYS A N 1
ATOM 791 C CA . LYS A 1 95 ? 7.677 -1.675 -12.490 1.00 98.44 95 LYS A CA 1
ATOM 792 C C . LYS A 1 95 ? 7.737 -2.836 -13.490 1.00 98.44 95 LYS A C 1
ATOM 794 O O . LYS A 1 95 ? 8.810 -3.134 -14.006 1.00 98.44 95 LYS A O 1
ATOM 799 N N . LYS A 1 96 ? 6.589 -3.445 -13.811 1.00 98.50 96 LYS A N 1
ATOM 800 C CA . LYS A 1 96 ? 6.495 -4.504 -14.831 1.00 98.50 96 LYS A CA 1
ATOM 801 C C . LYS A 1 96 ? 6.867 -3.989 -16.224 1.00 98.50 96 LYS A C 1
ATOM 803 O O . LYS A 1 96 ? 7.632 -4.643 -16.923 1.00 98.50 96 LYS A O 1
ATOM 808 N N . ALA A 1 97 ? 6.367 -2.816 -16.612 1.00 98.19 97 ALA A N 1
ATOM 809 C CA . ALA A 1 97 ? 6.665 -2.205 -17.906 1.00 98.19 97 ALA A CA 1
ATOM 810 C C . ALA A 1 97 ? 8.160 -1.895 -18.070 1.00 98.19 97 ALA A C 1
ATOM 812 O O . ALA A 1 97 ? 8.725 -2.173 -19.124 1.00 98.19 97 ALA A O 1
ATOM 813 N N . ARG A 1 98 ? 8.819 -1.392 -17.017 1.00 98.00 98 ARG A N 1
ATOM 814 C CA . ARG A 1 98 ? 10.273 -1.193 -17.012 1.00 98.00 98 ARG A CA 1
ATOM 815 C C . ARG A 1 98 ? 11.021 -2.514 -17.176 1.00 98.00 98 ARG A C 1
ATOM 817 O O . ARG A 1 98 ? 11.926 -2.578 -17.994 1.00 98.00 98 ARG A O 1
ATOM 824 N N . GLY A 1 99 ? 10.616 -3.565 -16.459 1.00 98.31 99 GLY A N 1
ATOM 825 C CA . GLY A 1 99 ? 11.205 -4.900 -16.618 1.00 98.31 99 GLY A CA 1
ATOM 826 C C . GLY A 1 99 ? 11.132 -5.404 -18.063 1.00 98.31 99 GLY A C 1
ATOM 827 O O . GLY A 1 99 ? 12.145 -5.814 -18.618 1.00 98.31 99 GLY A O 1
ATOM 828 N N . LYS A 1 100 ? 9.965 -5.265 -18.709 1.00 98.44 100 LYS A N 1
ATOM 829 C CA . LYS A 1 100 ? 9.789 -5.608 -20.132 1.00 98.44 100 LYS A CA 1
ATOM 830 C C . LYS A 1 100 ? 10.671 -4.769 -21.063 1.00 98.44 100 LYS A C 1
ATOM 832 O O . LYS A 1 100 ? 11.222 -5.307 -22.015 1.00 98.44 100 LYS A O 1
ATOM 837 N N . ARG A 1 101 ? 10.818 -3.463 -20.799 1.00 97.88 101 ARG A N 1
ATOM 838 C CA . ARG A 1 101 ? 11.716 -2.589 -21.575 1.00 97.88 101 ARG A CA 1
ATOM 839 C C . ARG A 1 101 ? 13.179 -2.990 -21.430 1.00 97.88 101 ARG A C 1
ATOM 841 O O . ARG A 1 101 ? 13.865 -3.028 -22.437 1.00 97.88 101 ARG A O 1
ATOM 848 N N . MET A 1 102 ? 13.631 -3.329 -20.222 1.00 98.25 102 MET A N 1
ATOM 849 C CA . MET A 1 102 ? 15.002 -3.799 -19.998 1.00 98.25 102 MET A CA 1
ATOM 850 C C . MET A 1 102 ? 15.284 -5.102 -20.750 1.00 98.25 102 MET A C 1
ATOM 852 O O . MET A 1 102 ? 16.332 -5.231 -21.372 1.00 98.25 102 MET A O 1
ATOM 856 N N . GLU A 1 103 ? 14.341 -6.047 -20.743 1.00 98.31 103 GLU A N 1
ATOM 857 C CA . GLU A 1 103 ? 14.479 -7.287 -21.513 1.00 98.31 103 GLU A CA 1
ATOM 858 C C . GLU A 1 103 ? 14.511 -7.017 -23.024 1.00 98.31 103 GLU A C 1
ATOM 860 O O . GLU A 1 103 ? 15.364 -7.554 -23.725 1.00 98.31 103 GLU A O 1
ATOM 865 N N . ARG A 1 104 ? 13.620 -6.148 -23.522 1.00 96.88 104 ARG A N 1
ATOM 866 C CA . ARG A 1 104 ? 13.604 -5.745 -24.935 1.00 96.88 104 ARG A CA 1
ATOM 867 C C . ARG A 1 104 ? 14.905 -5.053 -25.329 1.00 96.88 104 ARG A C 1
ATOM 869 O O . ARG A 1 104 ? 15.478 -5.407 -26.344 1.00 96.88 104 ARG A O 1
ATOM 876 N N . GLN A 1 105 ? 15.387 -4.115 -24.517 1.00 96.75 105 GLN A N 1
ATOM 877 C CA . GLN A 1 105 ? 16.654 -3.425 -24.742 1.00 96.75 105 GLN A CA 1
ATOM 878 C C . GLN A 1 105 ? 17.817 -4.411 -24.831 1.00 96.75 105 GLN A C 1
ATOM 880 O O . GLN A 1 105 ? 18.639 -4.285 -25.728 1.00 96.75 105 GLN A O 1
ATOM 885 N N . ARG A 1 106 ? 17.872 -5.398 -23.927 1.00 97.88 106 ARG A N 1
ATOM 886 C CA . ARG A 1 106 ? 18.913 -6.428 -23.956 1.00 97.88 106 ARG A CA 1
ATOM 887 C C . ARG A 1 106 ? 18.891 -7.205 -25.274 1.00 97.88 106 ARG A C 1
ATOM 889 O O . ARG A 1 106 ? 19.933 -7.307 -25.898 1.00 97.88 106 ARG A O 1
ATOM 896 N N . LYS A 1 107 ? 17.713 -7.664 -25.716 1.00 96.38 107 LYS A N 1
ATOM 897 C CA . LYS A 1 107 ? 17.553 -8.370 -27.001 1.00 96.38 107 LYS A CA 1
ATOM 898 C C . LYS A 1 107 ? 17.998 -7.515 -28.187 1.00 96.38 107 LYS A C 1
ATOM 900 O O . LYS A 1 107 ? 18.791 -7.965 -28.987 1.00 96.38 107 LYS A O 1
ATOM 905 N N . LEU A 1 108 ? 17.576 -6.250 -28.239 1.00 90.69 108 LEU A N 1
ATOM 906 C CA . LEU A 1 108 ? 17.982 -5.341 -29.317 1.00 90.69 108 LEU A CA 1
ATOM 907 C C . LEU A 1 108 ? 19.499 -5.108 -29.361 1.00 90.69 108 LEU A C 1
ATOM 909 O O . LEU A 1 108 ? 20.068 -4.989 -30.439 1.00 90.69 108 LEU A O 1
ATOM 913 N N . LEU A 1 109 ? 20.162 -5.044 -28.202 1.00 91.81 109 LEU A N 1
ATOM 914 C CA . LEU A 1 109 ? 21.622 -4.939 -28.139 1.00 91.81 109 LEU A CA 1
ATOM 915 C C . LEU A 1 109 ? 22.319 -6.253 -28.531 1.00 91.81 109 LEU A C 1
ATOM 917 O O . LEU A 1 109 ? 23.372 -6.203 -29.159 1.00 91.81 109 LEU A O 1
ATOM 921 N N . GLU A 1 110 ? 21.741 -7.408 -28.186 1.00 95.06 110 GLU A N 1
ATOM 922 C CA . GLU A 1 110 ? 22.198 -8.723 -28.661 1.00 95.06 110 GLU A CA 1
ATOM 923 C C . GLU A 1 110 ? 22.087 -8.809 -30.193 1.00 95.06 110 GLU A C 1
ATOM 925 O O . GLU A 1 110 ? 23.062 -9.173 -30.845 1.00 95.06 110 GLU A O 1
ATOM 930 N N . ASP A 1 111 ? 20.959 -8.381 -30.767 1.00 87.25 111 ASP A N 1
ATOM 931 C CA . ASP A 1 111 ? 20.728 -8.352 -32.216 1.00 87.25 111 ASP A CA 1
ATOM 932 C C . ASP A 1 111 ? 21.740 -7.436 -32.929 1.00 87.25 111 ASP A C 1
ATOM 934 O O . ASP A 1 111 ? 22.322 -7.829 -33.937 1.00 87.25 111 ASP A O 1
ATOM 938 N N . ILE A 1 112 ? 22.015 -6.241 -32.383 1.00 87.25 112 ILE A N 1
ATOM 939 C CA . ILE A 1 112 ? 23.059 -5.342 -32.916 1.00 87.25 112 ILE A CA 1
ATOM 940 C C . ILE A 1 112 ? 24.424 -6.028 -32.914 1.00 87.25 112 ILE A C 1
ATOM 942 O O . ILE A 1 112 ? 25.150 -5.941 -33.901 1.00 87.25 112 ILE A O 1
ATOM 946 N N . ASN A 1 113 ? 24.780 -6.699 -31.819 1.00 90.62 113 ASN A N 1
ATOM 947 C CA . ASN A 1 113 ? 26.066 -7.378 -31.708 1.00 90.62 113 ASN A CA 1
ATOM 948 C C . ASN A 1 113 ? 26.184 -8.526 -32.724 1.00 90.62 113 ASN A C 1
ATOM 950 O O . ASN A 1 113 ? 27.211 -8.659 -33.377 1.00 90.62 113 ASN A O 1
ATOM 954 N N . ILE A 1 114 ? 25.122 -9.314 -32.918 1.00 90.62 114 ILE A N 1
ATOM 955 C CA . ILE A 1 114 ? 25.090 -10.372 -33.940 1.00 90.62 114 ILE A CA 1
ATOM 956 C C . ILE A 1 114 ? 25.291 -9.773 -35.335 1.00 90.62 114 ILE A C 1
ATOM 958 O O . ILE A 1 114 ? 26.138 -10.252 -36.081 1.00 90.62 114 ILE A O 1
ATOM 962 N N . LEU A 1 115 ? 24.583 -8.689 -35.667 1.00 86.44 115 LEU A N 1
ATOM 963 C CA . LEU A 1 115 ? 24.742 -8.011 -36.958 1.00 86.44 115 LEU A CA 1
ATOM 964 C C . LEU A 1 115 ? 26.168 -7.484 -37.171 1.00 86.44 115 LEU A C 1
ATOM 966 O O . LEU A 1 115 ? 26.682 -7.541 -38.285 1.00 86.44 115 LEU A O 1
ATOM 970 N N . GLN A 1 116 ? 26.819 -6.988 -36.116 1.00 87.38 116 GLN A N 1
ATOM 971 C CA . GLN A 1 116 ? 28.218 -6.559 -36.173 1.00 87.38 116 GLN A CA 1
ATOM 972 C C . GLN A 1 116 ? 29.163 -7.739 -36.414 1.00 87.38 116 GLN A C 1
ATOM 974 O O . GLN A 1 116 ? 30.027 -7.646 -37.280 1.00 87.38 116 GLN A O 1
ATOM 979 N N . ILE A 1 117 ? 28.966 -8.853 -35.703 1.00 93.00 117 ILE A N 1
ATOM 980 C CA . ILE A 1 117 ? 29.765 -10.074 -35.867 1.00 93.00 117 ILE A CA 1
ATOM 981 C C . ILE A 1 117 ? 29.633 -10.624 -37.290 1.00 93.00 117 ILE A C 1
ATOM 983 O O . ILE A 1 117 ? 30.649 -10.912 -37.914 1.00 93.00 117 ILE A O 1
ATOM 987 N N . GLU A 1 118 ? 28.414 -10.734 -37.823 1.00 93.19 118 GLU A N 1
ATOM 988 C CA . GLU A 1 118 ? 28.177 -11.230 -39.187 1.00 93.19 118 GLU A CA 1
ATOM 989 C C . GLU A 1 118 ? 28.796 -10.307 -40.243 1.00 93.19 118 GLU A C 1
ATOM 991 O O . GLU A 1 118 ? 29.444 -10.770 -41.182 1.00 93.19 118 GLU A O 1
ATOM 996 N N . ARG A 1 119 ? 28.677 -8.985 -40.060 1.00 89.38 119 ARG A N 1
ATOM 997 C CA . ARG A 1 119 ? 29.329 -7.999 -40.932 1.00 89.38 119 ARG A CA 1
ATOM 998 C C . ARG A 1 119 ? 30.847 -8.171 -40.936 1.00 89.38 119 ARG A C 1
ATOM 1000 O O . ARG A 1 119 ? 31.462 -8.158 -42.001 1.00 89.38 119 ARG A O 1
ATOM 1007 N N . ASP A 1 120 ? 31.450 -8.290 -39.758 1.00 90.88 120 ASP A N 1
ATOM 1008 C CA . ASP A 1 120 ? 32.901 -8.407 -39.617 1.00 90.88 120 ASP A CA 1
ATOM 1009 C C . ASP A 1 120 ? 33.395 -9.767 -40.153 1.00 90.88 120 ASP A C 1
ATOM 1011 O O . ASP A 1 120 ? 34.447 -9.839 -40.791 1.00 90.88 120 ASP A O 1
ATOM 1015 N N . PHE A 1 121 ? 32.603 -10.830 -39.980 1.00 94.75 121 PHE A N 1
ATOM 1016 C CA . PHE A 1 121 ? 32.853 -12.153 -40.550 1.00 94.75 121 PHE A CA 1
ATOM 1017 C C . PHE A 1 121 ? 32.830 -12.138 -42.084 1.00 94.75 121 PHE A C 1
ATOM 1019 O O . PHE A 1 121 ? 33.783 -12.604 -42.713 1.00 94.75 121 PHE A O 1
ATOM 1026 N N . GLU A 1 122 ? 31.802 -11.554 -42.707 1.00 93.88 122 GLU A N 1
ATOM 1027 C CA . GLU A 1 122 ? 31.751 -11.415 -44.168 1.00 93.88 122 GLU A CA 1
ATOM 1028 C C . GLU A 1 122 ? 32.899 -10.556 -44.718 1.00 93.88 122 GLU A C 1
ATOM 1030 O O . GLU A 1 122 ? 33.469 -10.865 -45.771 1.00 93.88 122 GLU A O 1
ATOM 1035 N N . ALA A 1 123 ? 33.268 -9.487 -44.007 1.00 89.94 123 ALA A N 1
ATOM 1036 C CA . ALA A 1 123 ? 34.410 -8.658 -44.378 1.00 89.94 123 ALA A CA 1
ATOM 1037 C C . ALA A 1 123 ? 35.724 -9.462 -44.331 1.00 89.94 123 ALA A C 1
ATOM 1039 O O . ALA A 1 123 ? 36.561 -9.342 -45.233 1.00 89.94 123 ALA A O 1
ATOM 1040 N N . GLY A 1 124 ? 35.879 -10.329 -43.325 1.00 92.50 124 GLY A N 1
ATOM 1041 C CA . GLY A 1 124 ? 36.980 -11.288 -43.225 1.00 92.50 124 GLY A CA 1
ATOM 1042 C C . GLY A 1 124 ? 37.011 -12.271 -44.399 1.00 92.50 124 GLY A C 1
ATOM 1043 O O . GLY A 1 124 ? 38.027 -12.367 -45.085 1.00 92.50 124 GLY A O 1
ATOM 1044 N N . LEU A 1 125 ? 35.881 -12.917 -44.711 1.00 92.31 125 LEU A N 1
ATOM 1045 C CA . LEU A 1 125 ? 35.758 -13.843 -45.849 1.00 92.31 125 LEU A CA 1
ATOM 1046 C C . LEU A 1 125 ? 36.105 -13.185 -47.187 1.00 92.31 125 LEU A C 1
ATOM 1048 O O . LEU A 1 125 ? 36.766 -13.790 -48.033 1.00 92.31 125 LEU A O 1
ATOM 1052 N N . THR A 1 126 ? 35.685 -11.936 -47.376 1.00 91.06 126 THR A N 1
ATOM 1053 C CA . THR A 1 126 ? 36.001 -11.167 -48.586 1.00 91.06 126 THR A CA 1
ATOM 1054 C C . THR A 1 126 ? 37.504 -10.898 -48.697 1.00 91.06 126 THR A C 1
ATOM 1056 O O . THR A 1 126 ? 38.048 -10.910 -49.798 1.00 91.06 126 THR A O 1
ATOM 1059 N N . THR A 1 127 ? 38.181 -10.689 -47.565 1.00 91.81 127 THR A N 1
ATOM 1060 C CA . THR A 1 127 ? 39.628 -10.428 -47.508 1.00 91.81 127 THR A CA 1
ATOM 1061 C C . THR A 1 127 ? 40.453 -11.695 -47.757 1.00 91.81 127 THR A C 1
ATOM 1063 O O . THR A 1 127 ? 41.488 -11.630 -48.417 1.00 91.81 127 THR A O 1
ATOM 1066 N N . GLU A 1 128 ? 40.002 -12.847 -47.256 1.00 92.44 128 GLU A N 1
ATOM 1067 C CA . GLU A 1 128 ? 40.723 -14.124 -47.365 1.00 92.44 128 GLU A CA 1
ATOM 1068 C C . GLU A 1 128 ? 40.422 -14.903 -48.658 1.00 92.44 128 GLU A C 1
ATOM 1070 O O . GLU A 1 128 ? 41.186 -15.791 -49.044 1.00 92.44 128 GLU A O 1
ATOM 1075 N N . SER A 1 129 ? 39.324 -14.591 -49.354 1.00 89.44 129 SER A N 1
ATOM 1076 C CA . SER A 1 129 ? 38.946 -15.293 -50.582 1.00 89.44 129 SER A CA 1
ATOM 1077 C C . SER A 1 129 ? 39.923 -15.002 -51.735 1.00 89.44 129 SER A C 1
ATOM 1079 O O . SER A 1 129 ? 40.159 -13.837 -52.063 1.00 89.44 129 SER A O 1
ATOM 1081 N N . PRO A 1 130 ? 40.427 -16.030 -52.451 1.00 87.25 130 PRO A N 1
ATOM 1082 C CA . PRO A 1 130 ? 41.312 -15.841 -53.604 1.00 87.25 130 PRO A CA 1
ATOM 1083 C C . PRO A 1 130 ? 40.628 -15.144 -54.794 1.00 87.25 130 PRO A C 1
ATOM 1085 O O . PRO A 1 130 ? 41.312 -14.683 -55.703 1.00 87.25 130 PRO A O 1
ATOM 1088 N N . ASN A 1 131 ? 39.291 -15.056 -54.802 1.00 87.56 131 ASN A N 1
ATOM 1089 C CA . ASN A 1 131 ? 38.504 -14.311 -55.789 1.00 87.56 131 ASN A CA 1
ATOM 1090 C C . ASN A 1 131 ? 37.455 -13.433 -55.075 1.00 87.56 131 ASN A C 1
ATOM 1092 O O . ASN A 1 131 ? 36.279 -13.809 -55.019 1.00 87.56 131 ASN A O 1
ATOM 1096 N N . PRO A 1 132 ? 37.846 -12.258 -54.551 1.00 79.06 132 PRO A N 1
ATOM 1097 C CA . PRO A 1 132 ? 36.971 -11.396 -53.748 1.00 79.06 132 PRO A CA 1
ATOM 1098 C C . PRO A 1 132 ? 35.749 -10.876 -54.523 1.00 79.06 132 PRO A C 1
ATOM 1100 O O . PRO A 1 132 ? 34.724 -10.557 -53.938 1.00 79.06 132 PRO A O 1
ATOM 1103 N N . THR A 1 133 ? 35.815 -10.840 -55.854 1.00 77.12 133 THR A N 1
ATOM 1104 C CA . THR A 1 133 ? 34.736 -10.366 -56.734 1.00 77.12 133 THR A CA 1
ATOM 1105 C C . THR A 1 133 ? 33.568 -11.336 -56.907 1.00 77.12 133 THR A C 1
ATOM 1107 O O . THR A 1 133 ? 32.561 -10.942 -57.488 1.00 77.12 133 THR A O 1
ATOM 1110 N N . LYS A 1 134 ? 33.676 -12.591 -56.445 1.00 84.75 134 LYS A N 1
ATOM 1111 C CA . LYS A 1 134 ? 32.607 -13.599 -56.592 1.00 84.75 134 LYS A CA 1
ATOM 1112 C C . LYS A 1 134 ? 31.770 -13.821 -55.332 1.00 84.75 134 LYS A C 1
ATOM 1114 O O . LYS A 1 134 ? 30.789 -14.554 -55.405 1.00 84.75 134 LYS A O 1
ATOM 1119 N N . PHE A 1 135 ? 32.161 -13.253 -54.194 1.00 85.25 135 PHE A N 1
ATOM 1120 C CA . PHE A 1 135 ? 31.417 -13.410 -52.949 1.00 85.25 135 PHE A CA 1
ATOM 1121 C C . PHE A 1 135 ? 30.387 -12.283 -52.822 1.00 85.25 135 PHE A C 1
ATOM 1123 O O . PHE A 1 135 ? 30.752 -11.111 -52.744 1.00 85.25 135 PHE A O 1
ATOM 1130 N N . GLU A 1 136 ? 29.101 -12.630 -52.843 1.00 87.88 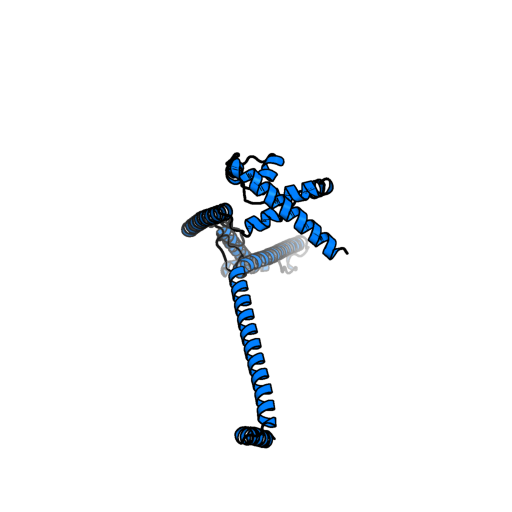136 GLU A N 1
ATOM 1131 C CA . GLU A 1 136 ? 28.018 -11.674 -52.611 1.00 87.88 136 GLU A CA 1
ATOM 1132 C C . GLU A 1 136 ? 27.877 -11.427 -51.107 1.00 87.88 136 GLU A C 1
ATOM 1134 O O . GLU A 1 136 ? 27.447 -12.298 -50.355 1.00 87.88 136 GLU A O 1
ATOM 1139 N N . THR A 1 137 ? 28.267 -10.234 -50.667 1.00 88.81 137 THR A N 1
ATOM 1140 C CA . THR A 1 137 ? 28.139 -9.801 -49.273 1.00 88.81 137 THR A CA 1
ATOM 1141 C C . THR A 1 137 ? 26.711 -9.350 -48.983 1.00 88.81 137 THR A C 1
ATOM 1143 O O . THR A 1 137 ? 26.206 -8.458 -49.673 1.00 88.81 137 THR A O 1
ATOM 1146 N N . VAL A 1 138 ? 26.075 -9.916 -47.958 1.00 87.06 138 VAL A N 1
ATOM 1147 C CA . VAL A 1 138 ? 24.707 -9.563 -47.546 1.00 87.06 138 VAL A CA 1
ATOM 1148 C C . VAL A 1 138 ? 24.731 -8.553 -46.398 1.00 87.06 138 VAL A C 1
ATOM 1150 O O . VAL A 1 138 ? 23.970 -7.586 -46.404 1.00 87.06 138 VAL A O 1
ATOM 1153 N N . PHE A 1 139 ? 25.621 -8.755 -45.429 1.00 83.44 139 PHE A N 1
ATOM 1154 C CA . PHE A 1 139 ? 25.755 -7.944 -44.216 1.00 83.44 139 PHE A CA 1
ATOM 1155 C C . PHE A 1 139 ? 26.861 -6.887 -44.298 1.00 83.44 139 PHE A C 1
ATOM 1157 O O . PHE A 1 139 ? 26.900 -5.972 -43.476 1.00 83.44 139 PHE A O 1
ATOM 1164 N N . SER A 1 140 ? 27.749 -6.986 -45.285 1.00 84.25 140 SER A N 1
ATOM 1165 C CA . SER A 1 140 ? 28.864 -6.067 -45.519 1.00 84.25 140 SER A CA 1
ATOM 1166 C C . SER A 1 140 ? 28.796 -5.399 -46.906 1.00 84.25 140 SER A C 1
ATOM 1168 O O . SER A 1 140 ? 27.873 -5.608 -47.695 1.00 84.25 140 SER A O 1
ATOM 1170 N N . GLY A 1 141 ? 29.739 -4.497 -47.196 1.00 83.88 141 GLY A N 1
ATOM 1171 C CA . GLY A 1 141 ? 29.869 -3.877 -48.519 1.00 83.88 141 GLY A CA 1
ATOM 1172 C C . GLY A 1 141 ? 28.793 -2.836 -48.863 1.00 83.88 141 GLY A C 1
ATOM 1173 O O . GLY A 1 141 ? 28.439 -1.987 -48.043 1.00 83.88 141 GLY A O 1
ATOM 1174 N N . LYS A 1 142 ? 28.330 -2.846 -50.123 1.00 80.62 142 LYS A N 1
ATOM 1175 C CA . LYS A 1 142 ? 27.342 -1.876 -50.635 1.00 80.62 142 LYS A CA 1
ATOM 1176 C C . LYS A 1 142 ? 25.975 -2.043 -49.982 1.00 80.62 142 LYS A C 1
ATOM 1178 O O . LYS A 1 142 ? 25.364 -1.033 -49.679 1.00 80.62 142 LYS A O 1
ATOM 1183 N N . ALA A 1 143 ? 25.553 -3.274 -49.692 1.00 76.12 143 ALA A N 1
ATOM 1184 C CA . ALA A 1 143 ? 24.281 -3.540 -49.027 1.00 76.12 143 ALA A CA 1
ATOM 1185 C C . ALA A 1 143 ? 24.230 -2.874 -47.644 1.00 76.12 143 ALA A C 1
ATOM 1187 O O . ALA A 1 143 ? 23.293 -2.146 -47.348 1.00 76.12 143 ALA A O 1
ATOM 1188 N N . TYR A 1 144 ? 25.286 -3.006 -46.835 1.00 76.62 144 TYR A N 1
ATOM 1189 C CA . TYR A 1 144 ? 25.362 -2.324 -45.539 1.00 76.62 144 TYR A CA 1
ATOM 1190 C C . TYR A 1 144 ? 25.301 -0.797 -45.668 1.00 76.62 144 TYR A C 1
ATOM 1192 O O . TYR A 1 144 ? 24.578 -0.145 -44.921 1.00 76.62 144 TYR A O 1
ATOM 1200 N N . LYS A 1 145 ? 26.030 -0.227 -46.637 1.00 73.75 145 LYS A N 1
ATOM 1201 C CA . LYS A 1 145 ? 25.997 1.217 -46.903 1.00 73.75 145 LYS A CA 1
ATOM 1202 C C . LYS A 1 145 ? 24.644 1.678 -47.414 1.00 73.75 145 LYS A C 1
ATOM 1204 O O . LYS A 1 145 ? 24.201 2.728 -46.999 1.00 73.75 145 LYS A O 1
ATOM 1209 N N . GLU A 1 146 ? 23.974 0.910 -48.264 1.00 72.50 146 GLU A N 1
ATO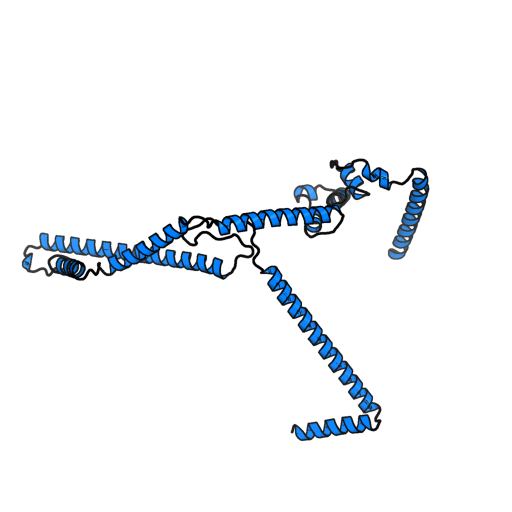M 1210 C CA . GLU A 1 146 ? 22.623 1.223 -48.730 1.00 72.50 146 GLU A CA 1
ATOM 1211 C C . GLU A 1 146 ? 21.628 1.184 -47.576 1.00 72.50 146 GLU A C 1
ATOM 1213 O O . GLU A 1 146 ? 20.746 2.034 -47.515 1.00 72.50 146 GLU A O 1
ATOM 1218 N N . TRP A 1 147 ? 21.791 0.256 -46.630 1.00 70.50 147 TRP A N 1
ATOM 1219 C CA . TRP A 1 147 ? 20.987 0.229 -45.414 1.00 70.50 147 TRP A CA 1
ATOM 1220 C C . TRP A 1 147 ? 21.270 1.471 -44.568 1.00 70.50 147 TRP A C 1
ATOM 1222 O O . TRP A 1 147 ? 20.330 2.177 -44.223 1.00 70.50 147 TRP A O 1
ATOM 1232 N N . ASP A 1 148 ? 22.538 1.791 -44.310 1.00 69.00 148 ASP A N 1
ATOM 1233 C CA . ASP A 1 148 ? 22.965 2.955 -43.519 1.00 69.00 148 ASP A CA 1
ATOM 1234 C C . ASP A 1 148 ? 22.583 4.302 -44.180 1.00 69.00 148 ASP A C 1
ATOM 1236 O O . ASP A 1 148 ? 22.109 5.230 -43.526 1.00 69.00 148 ASP A O 1
ATOM 1240 N N . GLU A 1 149 ? 22.687 4.401 -45.507 1.00 66.81 149 GLU A N 1
ATOM 1241 C CA . GLU A 1 149 ? 22.330 5.575 -46.307 1.00 66.81 149 GLU A CA 1
ATOM 1242 C C . GLU A 1 149 ? 20.811 5.739 -46.435 1.00 66.81 149 GLU A C 1
ATOM 1244 O O . GLU A 1 149 ? 20.329 6.856 -46.261 1.00 66.81 149 GLU A O 1
ATOM 1249 N N . LEU A 1 150 ? 20.028 4.671 -46.656 1.00 61.69 150 LEU A N 1
ATOM 1250 C CA . LEU A 1 150 ? 18.554 4.737 -46.611 1.00 61.69 150 LEU A CA 1
ATOM 1251 C C . LEU A 1 150 ? 18.055 5.139 -45.219 1.00 61.69 150 LEU A C 1
ATOM 1253 O O . LEU A 1 150 ? 17.131 5.950 -45.104 1.00 61.69 150 LEU A O 1
ATOM 1257 N N . ILE A 1 151 ? 18.695 4.616 -44.172 1.00 57.72 151 ILE A N 1
ATOM 1258 C CA . ILE A 1 151 ? 18.452 4.981 -42.771 1.00 57.72 151 ILE A CA 1
ATOM 1259 C C . ILE A 1 151 ? 18.733 6.476 -42.549 1.00 57.72 151 ILE A C 1
ATOM 1261 O O . ILE A 1 151 ? 17.904 7.199 -41.982 1.00 57.72 151 ILE A O 1
ATOM 1265 N N . SER A 1 152 ? 19.858 6.971 -43.068 1.00 57.59 152 SER A N 1
ATOM 1266 C CA . SER A 1 152 ? 20.276 8.370 -42.952 1.00 57.59 152 SER A CA 1
ATOM 1267 C C . SER A 1 152 ? 19.378 9.329 -43.755 1.00 57.59 152 SER A C 1
ATOM 1269 O O .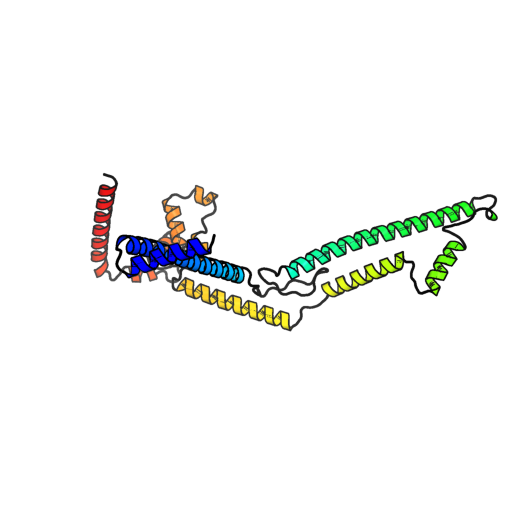 SER A 1 152 ? 18.955 10.369 -43.239 1.00 57.59 152 SER A O 1
ATOM 1271 N N . LEU A 1 153 ? 18.996 8.969 -44.989 1.00 54.94 153 LEU A N 1
ATOM 1272 C CA . LEU A 1 153 ? 18.202 9.823 -45.884 1.00 54.94 153 LEU A CA 1
ATOM 1273 C C . LEU A 1 153 ? 16.727 9.926 -45.467 1.00 54.94 153 LEU A C 1
ATOM 1275 O O . LEU A 1 153 ? 16.112 10.976 -45.650 1.00 54.94 153 LEU A O 1
ATOM 1279 N N . MET A 1 154 ? 16.149 8.870 -44.882 1.00 52.50 154 MET A N 1
ATOM 1280 C CA . MET A 1 154 ? 14.748 8.893 -44.439 1.00 52.50 154 MET A CA 1
ATOM 1281 C C . MET A 1 154 ? 14.546 9.505 -43.041 1.00 52.50 154 MET A C 1
ATOM 1283 O O . MET A 1 154 ? 13.401 9.611 -42.603 1.00 52.50 154 MET A O 1
ATOM 1287 N N . ARG A 1 155 ? 15.606 9.904 -42.308 1.00 51.81 155 ARG A N 1
ATOM 1288 C CA . ARG A 1 155 ? 15.543 10.147 -40.841 1.00 51.81 155 ARG A CA 1
ATOM 1289 C C . ARG A 1 155 ? 14.926 8.967 -40.068 1.00 51.81 155 ARG A C 1
ATOM 1291 O O . ARG A 1 155 ? 14.505 9.120 -38.921 1.00 51.81 155 ARG A O 1
ATOM 1298 N N . VAL A 1 156 ? 14.869 7.788 -40.683 1.00 46.50 156 VAL A N 1
ATOM 1299 C CA . VAL A 1 156 ? 14.416 6.557 -40.049 1.00 46.50 156 VAL A CA 1
ATOM 1300 C C . VAL A 1 156 ? 15.683 5.866 -39.596 1.00 46.50 156 VAL A C 1
ATOM 1302 O O . VAL A 1 156 ? 16.207 4.993 -40.272 1.00 46.50 156 VAL A O 1
ATOM 1305 N N . VAL A 1 157 ? 16.173 6.331 -38.447 1.00 54.94 157 VAL A N 1
ATOM 1306 C CA . VAL A 1 157 ? 17.032 5.586 -37.521 1.00 54.94 157 VAL A CA 1
ATOM 1307 C C . VAL A 1 157 ? 16.735 4.086 -37.675 1.00 54.94 157 VAL A C 1
ATOM 1309 O O . VAL A 1 157 ? 15.546 3.743 -37.691 1.00 54.94 157 VAL A O 1
ATOM 1312 N N . SER A 1 158 ? 17.757 3.220 -37.815 1.00 68.62 158 SER A N 1
ATOM 1313 C CA . SER A 1 158 ? 17.568 1.763 -37.982 1.00 68.62 158 SER A CA 1
ATOM 1314 C C . SER A 1 158 ? 16.414 1.311 -37.086 1.00 68.62 158 SER A C 1
ATOM 1316 O O . SER A 1 158 ? 16.401 1.732 -35.928 1.00 68.62 158 SER A O 1
ATOM 1318 N N .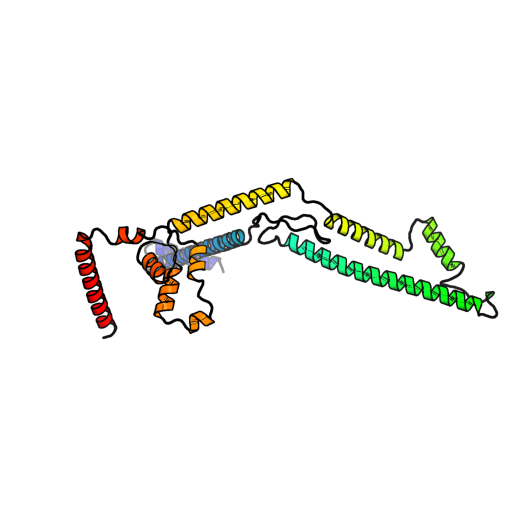 PRO A 1 159 ? 15.417 0.521 -37.536 1.00 80.12 159 PRO A N 1
ATOM 1319 C CA . PRO A 1 159 ? 14.247 0.203 -36.709 1.00 80.12 159 PRO A CA 1
ATOM 1320 C C . PRO A 1 159 ? 14.609 -0.220 -35.274 1.00 80.12 159 PRO A C 1
ATOM 1322 O O . PRO A 1 159 ? 13.922 0.141 -34.319 1.00 80.12 159 PRO A O 1
ATOM 1325 N N . ILE A 1 160 ? 15.756 -0.893 -35.119 1.00 83.69 160 ILE A N 1
ATOM 1326 C CA . ILE A 1 160 ? 16.371 -1.247 -33.837 1.00 83.69 160 ILE A CA 1
ATOM 1327 C C . ILE A 1 160 ? 16.800 -0.017 -33.023 1.00 83.69 160 ILE A C 1
ATOM 1329 O O . ILE A 1 160 ? 16.427 0.113 -31.857 1.00 83.69 160 ILE A O 1
ATOM 1333 N N . GLU A 1 161 ? 17.569 0.893 -33.613 1.00 84.12 161 GLU A N 1
ATOM 1334 C CA . GLU A 1 161 ? 17.980 2.151 -32.991 1.00 84.12 161 GLU A CA 1
ATOM 1335 C C . GLU A 1 161 ? 16.771 3.048 -32.660 1.00 84.12 161 GLU A C 1
ATOM 1337 O O . GLU A 1 161 ? 16.763 3.698 -31.616 1.00 84.12 161 GLU A O 1
ATOM 1342 N N . GLY A 1 162 ? 15.713 3.031 -33.480 1.00 84.88 162 GLY A N 1
ATOM 1343 C CA . GLY A 1 162 ? 14.473 3.769 -33.232 1.00 84.88 162 GLY A CA 1
ATOM 1344 C C . GLY A 1 162 ? 13.761 3.234 -31.991 1.00 84.88 162 GLY A C 1
ATOM 1345 O O . GLY A 1 162 ? 13.403 3.991 -31.087 1.00 84.88 162 GLY A O 1
ATOM 1346 N N . TRP A 1 163 ? 13.655 1.908 -31.870 1.00 89.25 163 TRP A N 1
ATOM 1347 C CA . TRP A 1 163 ? 13.138 1.270 -30.658 1.00 89.25 163 TRP A CA 1
ATOM 1348 C C . TRP A 1 163 ? 14.027 1.511 -29.434 1.00 89.25 163 TRP A C 1
ATOM 1350 O O . TRP A 1 163 ? 13.513 1.663 -28.322 1.00 89.25 163 TRP A O 1
ATOM 1360 N N . LEU A 1 164 ? 15.352 1.555 -29.600 1.00 93.31 164 LEU A N 1
ATOM 1361 C CA . LEU A 1 164 ? 16.263 1.918 -28.515 1.00 93.31 164 LEU A CA 1
ATOM 1362 C C . LEU A 1 164 ? 16.051 3.372 -28.085 1.00 93.31 164 LEU A C 1
ATOM 1364 O O . LEU A 1 164 ? 15.970 3.625 -26.883 1.00 93.31 164 LEU A O 1
ATOM 1368 N N . ALA A 1 165 ? 15.879 4.305 -29.023 1.00 92.81 165 ALA A N 1
ATOM 1369 C CA . ALA A 1 165 ? 15.571 5.701 -28.734 1.00 92.81 165 ALA A CA 1
ATOM 1370 C C . ALA A 1 165 ? 14.247 5.844 -27.961 1.00 92.81 165 ALA A C 1
ATOM 1372 O O . ALA A 1 165 ? 14.213 6.530 -26.940 1.00 92.81 165 ALA A O 1
ATOM 1373 N N . GLU A 1 166 ? 13.189 5.119 -28.343 1.00 93.69 166 GLU A N 1
ATOM 1374 C CA . GLU A 1 166 ? 11.916 5.080 -27.598 1.00 93.69 166 GLU A CA 1
ATOM 1375 C C . GLU A 1 166 ? 12.085 4.562 -26.154 1.00 93.69 166 GLU A C 1
ATOM 1377 O O . GLU A 1 166 ? 11.463 5.058 -25.200 1.00 93.69 166 GLU A O 1
ATOM 1382 N N . ILE A 1 167 ? 12.928 3.538 -25.967 1.00 96.38 167 ILE A N 1
ATOM 1383 C CA . ILE A 1 167 ? 13.253 3.001 -24.641 1.00 96.38 167 ILE A CA 1
ATOM 1384 C C . ILE A 1 167 ? 14.027 4.043 -23.823 1.00 96.38 167 ILE A C 1
ATOM 1386 O O . ILE A 1 167 ? 13.708 4.241 -22.647 1.00 96.38 167 ILE A O 1
ATOM 1390 N N . GLN A 1 168 ? 14.992 4.736 -24.431 1.00 97.06 168 GLN A N 1
ATOM 1391 C CA . GLN A 1 168 ? 15.766 5.789 -23.770 1.00 97.06 168 GLN A CA 1
ATOM 1392 C C . GLN A 1 168 ? 14.892 6.979 -23.378 1.00 97.06 168 GLN A C 1
ATOM 1394 O O . GLN A 1 168 ? 14.964 7.444 -22.240 1.00 97.06 168 GLN A O 1
ATOM 1399 N N . GLU A 1 169 ? 13.989 7.416 -24.253 1.00 97.44 169 GLU A N 1
ATOM 1400 C CA . GLU A 1 169 ? 13.025 8.472 -23.944 1.00 97.44 169 GLU A CA 1
ATOM 1401 C C . GLU A 1 169 ? 12.123 8.063 -22.765 1.00 97.44 169 GLU A C 1
ATOM 1403 O O . GLU A 1 169 ? 11.868 8.836 -21.838 1.00 97.44 169 GLU A O 1
ATOM 1408 N N . SER A 1 170 ? 11.705 6.793 -22.727 1.00 97.50 170 SER A N 1
ATOM 1409 C CA . SER A 1 170 ? 10.959 6.246 -21.591 1.00 97.50 170 SER A CA 1
ATOM 1410 C C . SER A 1 170 ? 11.761 6.287 -20.284 1.00 97.50 170 SER A C 1
ATOM 1412 O O . SER A 1 170 ? 11.178 6.554 -19.227 1.00 97.50 170 SER A O 1
ATOM 1414 N N . TYR A 1 171 ? 13.075 6.039 -20.325 1.00 98.12 171 TYR A N 1
ATOM 1415 C CA . TYR A 1 171 ? 13.953 6.172 -19.158 1.00 98.12 171 TYR A CA 1
ATOM 1416 C C . TYR A 1 171 ? 14.173 7.629 -18.748 1.00 98.12 171 TYR A C 1
ATOM 1418 O O . TYR A 1 171 ? 14.157 7.910 -17.549 1.00 98.12 171 TYR A O 1
ATOM 1426 N N . ALA A 1 172 ? 14.279 8.563 -19.695 1.00 98.25 172 ALA A N 1
ATOM 1427 C CA . ALA A 1 172 ? 14.333 9.993 -19.398 1.00 98.25 172 ALA A CA 1
ATOM 1428 C C . ALA A 1 172 ? 13.086 10.429 -18.606 1.00 98.25 172 ALA A C 1
ATOM 1430 O O . ALA A 1 172 ? 13.205 10.955 -17.499 1.00 98.25 172 ALA A O 1
ATOM 1431 N N . ARG A 1 173 ? 11.884 10.042 -19.060 1.00 97.94 173 ARG A N 1
ATOM 1432 C CA . ARG A 1 173 ? 10.619 10.283 -18.332 1.00 97.94 173 ARG A CA 1
ATOM 1433 C C . ARG A 1 173 ? 10.544 9.575 -16.967 1.00 97.94 173 ARG A C 1
ATOM 1435 O O . ARG A 1 173 ? 9.749 9.950 -16.098 1.00 97.94 173 ARG A O 1
ATOM 1442 N N . GLU A 1 174 ? 11.283 8.483 -16.761 1.00 98.25 174 GLU A N 1
ATOM 1443 C CA . GLU A 1 174 ? 11.418 7.823 -15.450 1.00 98.25 174 GLU A CA 1
ATOM 1444 C C . GLU A 1 174 ? 12.321 8.617 -14.503 1.00 98.25 174 GLU A C 1
ATOM 1446 O O . GLU A 1 174 ? 11.976 8.771 -13.328 1.00 98.25 174 GLU A O 1
ATOM 1451 N N . LEU A 1 175 ? 13.435 9.143 -15.013 1.00 98.44 175 LEU A N 1
ATOM 1452 C CA . LEU A 1 175 ? 14.364 9.987 -14.267 1.00 98.44 175 LEU A CA 1
ATOM 1453 C C . LEU A 1 175 ? 13.722 11.322 -13.884 1.00 98.44 175 LEU A C 1
ATOM 1455 O O . LEU A 1 175 ? 13.763 11.689 -12.711 1.00 98.44 175 LEU A O 1
ATOM 1459 N N . GLU A 1 176 ? 13.026 11.979 -14.812 1.00 98.06 176 GLU A N 1
ATOM 1460 C CA . GLU A 1 176 ? 12.265 13.207 -14.541 1.00 98.06 176 GLU A CA 1
ATOM 1461 C C . GLU A 1 176 ? 11.270 13.014 -13.391 1.00 98.06 176 GLU A C 1
ATOM 1463 O O . GLU A 1 176 ? 11.172 13.834 -12.476 1.00 98.06 176 GLU A O 1
ATOM 1468 N N . ARG A 1 177 ? 10.551 11.882 -13.376 1.00 97.62 177 ARG A N 1
ATOM 1469 C CA . ARG A 1 177 ? 9.628 11.552 -12.279 1.00 97.62 177 ARG A CA 1
ATOM 1470 C C . ARG A 1 177 ? 10.340 11.386 -10.943 1.00 97.62 177 ARG A C 1
ATOM 1472 O O . ARG A 1 177 ? 9.783 11.804 -9.930 1.00 97.62 177 ARG A O 1
ATOM 1479 N N . ALA A 1 178 ? 11.526 10.783 -10.936 1.00 98.25 178 ALA A N 1
ATOM 1480 C CA . ALA A 1 178 ? 12.318 10.597 -9.725 1.00 98.25 178 ALA A CA 1
ATOM 1481 C C . ALA A 1 178 ? 12.932 11.910 -9.210 1.00 98.25 178 ALA A C 1
ATOM 1483 O O . ALA A 1 178 ? 13.116 12.061 -8.006 1.00 98.25 178 ALA A O 1
ATOM 1484 N N . GLN A 1 179 ? 13.222 12.856 -10.102 1.00 98.00 179 GLN A N 1
ATOM 1485 C CA . GLN A 1 179 ? 13.801 14.155 -9.754 1.00 98.00 179 GLN A CA 1
ATOM 1486 C C . GLN A 1 179 ? 12.748 15.220 -9.421 1.00 98.00 179 GLN A C 1
ATOM 1488 O O . GLN A 1 179 ? 13.081 16.252 -8.842 1.00 98.00 179 GLN A O 1
ATOM 1493 N N . LYS A 1 180 ? 11.472 14.981 -9.747 1.00 97.94 180 LYS A N 1
ATOM 1494 C CA . LYS A 1 180 ? 10.399 15.957 -9.541 1.00 97.94 180 LYS A CA 1
ATOM 1495 C C . LYS A 1 180 ? 10.276 16.361 -8.058 1.00 97.94 180 LYS A C 1
ATOM 1497 O O . LYS A 1 180 ? 9.973 15.500 -7.225 1.00 97.94 180 LYS A O 1
ATOM 1502 N N . PRO A 1 181 ? 10.441 17.653 -7.711 1.00 97.81 181 PRO A N 1
ATOM 1503 C CA . PRO A 1 181 ? 10.314 18.118 -6.335 1.00 97.81 181 PRO A CA 1
ATOM 1504 C C . PRO A 1 181 ? 8.864 18.032 -5.851 1.00 97.81 181 PRO A C 1
ATOM 1506 O O . PRO A 1 181 ? 7.917 17.998 -6.640 1.00 97.81 181 PRO A O 1
ATOM 1509 N N . PHE A 1 182 ? 8.676 18.007 -4.531 1.00 98.12 182 PHE A N 1
ATOM 1510 C CA . PHE A 1 182 ? 7.340 18.023 -3.939 1.00 98.12 182 PHE A CA 1
ATOM 1511 C C . PHE A 1 182 ? 6.638 19.365 -4.197 1.00 98.12 182 PHE A C 1
ATOM 1513 O O . PHE A 1 182 ? 7.221 20.405 -3.890 1.00 98.12 182 PHE A O 1
ATOM 1520 N N . PRO A 1 183 ? 5.383 19.365 -4.684 1.00 97.62 183 PRO A N 1
ATOM 1521 C CA . PRO A 1 183 ? 4.594 20.588 -4.788 1.00 97.62 183 PRO A CA 1
ATOM 1522 C C . PRO A 1 183 ? 4.422 21.253 -3.416 1.00 97.62 183 PRO A C 1
ATOM 1524 O O . PRO A 1 183 ? 4.180 20.561 -2.421 1.00 97.62 183 PRO A O 1
ATOM 1527 N N . GLN A 1 184 ? 4.500 22.585 -3.356 1.00 98.00 184 GLN A N 1
ATOM 1528 C CA . GLN A 1 184 ? 4.361 23.332 -2.097 1.00 98.00 184 GLN A CA 1
ATOM 1529 C C . GLN A 1 184 ? 3.000 23.095 -1.429 1.00 98.00 184 GLN A C 1
ATOM 1531 O O . GLN A 1 184 ? 2.938 22.866 -0.222 1.00 98.00 184 GLN A O 1
ATOM 1536 N N . GLU A 1 185 ? 1.924 23.033 -2.214 1.00 97.81 185 GLU A N 1
ATOM 1537 C CA . GLU A 1 185 ? 0.580 22.703 -1.726 1.00 97.81 185 GLU A CA 1
ATOM 1538 C C . GLU A 1 185 ? 0.541 21.342 -1.015 1.00 97.81 185 GLU A C 1
ATOM 1540 O O . GLU A 1 185 ? -0.061 21.193 0.048 1.00 97.81 185 GLU A O 1
ATOM 1545 N N . MET A 1 186 ? 1.243 20.344 -1.560 1.00 96.94 186 MET A N 1
ATOM 1546 C CA . MET A 1 186 ? 1.319 19.007 -0.972 1.00 96.94 186 MET A CA 1
ATOM 1547 C C . MET A 1 186 ? 2.105 19.015 0.345 1.00 96.94 186 MET A C 1
ATOM 1549 O O . MET A 1 186 ? 1.735 18.314 1.291 1.00 96.94 186 MET A O 1
ATOM 1553 N N . LEU A 1 187 ? 3.179 19.808 0.426 1.00 97.94 187 LEU A N 1
ATOM 1554 C CA . LEU A 1 187 ? 3.935 20.005 1.665 1.00 97.94 187 LEU A CA 1
ATOM 1555 C C . LEU A 1 187 ? 3.055 20.657 2.736 1.00 97.94 187 LEU A C 1
ATOM 1557 O O . LEU A 1 187 ? 3.007 20.158 3.862 1.00 97.94 187 LEU A O 1
ATOM 1561 N N . TYR A 1 188 ? 2.309 21.701 2.372 1.00 98.06 188 TYR A N 1
ATOM 1562 C CA . TYR A 1 188 ? 1.366 22.374 3.263 1.00 98.06 188 TYR A CA 1
ATOM 1563 C C . TYR A 1 188 ? 0.293 21.409 3.784 1.00 98.06 188 TYR A C 1
ATOM 1565 O O . TYR A 1 188 ? 0.138 21.250 4.995 1.00 98.06 188 TYR A O 1
ATOM 1573 N N . GLN A 1 189 ? -0.364 20.658 2.894 1.00 97.19 189 GLN A N 1
ATOM 1574 C CA . GLN A 1 189 ? -1.346 19.638 3.279 1.00 97.19 189 GLN A CA 1
ATOM 1575 C C . GLN A 1 189 ? -0.753 18.583 4.222 1.00 97.19 189 GLN A C 1
ATOM 1577 O O . GLN A 1 189 ? -1.402 18.160 5.182 1.00 97.19 189 GLN A O 1
ATOM 1582 N N . ALA A 1 190 ? 0.491 18.156 3.986 1.00 97.12 190 ALA A N 1
ATOM 1583 C CA . ALA A 1 190 ? 1.164 17.203 4.858 1.00 97.12 190 ALA A CA 1
ATOM 1584 C C . ALA A 1 190 ? 1.425 17.783 6.257 1.00 97.12 190 ALA A C 1
ATOM 1586 O O . ALA A 1 190 ? 1.264 17.061 7.245 1.00 97.12 190 ALA A O 1
ATOM 1587 N N . VAL A 1 191 ? 1.792 19.064 6.357 1.00 98.06 191 VAL A N 1
ATOM 1588 C CA . VAL A 1 191 ? 1.953 19.767 7.638 1.00 98.06 191 VAL A CA 1
ATOM 1589 C C . VAL A 1 191 ? 0.611 19.879 8.359 1.00 98.06 191 VAL A C 1
ATOM 1591 O O . VAL A 1 191 ? 0.529 19.452 9.510 1.00 98.06 191 VAL A O 1
ATOM 1594 N N . CYS A 1 192 ? -0.450 20.332 7.685 1.00 97.94 192 CYS A N 1
ATOM 1595 C CA . CYS A 1 192 ? -1.802 20.402 8.251 1.00 97.94 192 CYS A CA 1
ATOM 1596 C C . CYS A 1 192 ? -2.288 19.037 8.762 1.00 97.94 192 CYS A C 1
ATOM 1598 O O . CYS A 1 192 ? -2.782 18.917 9.879 1.00 97.94 192 CYS A O 1
ATOM 1600 N N . ALA A 1 193 ? -2.066 17.963 8.001 1.00 97.00 193 ALA A N 1
ATOM 1601 C CA . ALA A 1 193 ? -2.426 16.620 8.448 1.00 97.00 193 ALA A CA 1
ATOM 1602 C C . ALA A 1 193 ? -1.610 16.161 9.671 1.00 97.00 193 ALA A C 1
ATOM 1604 O O . ALA A 1 193 ? -2.119 15.426 10.521 1.00 97.00 193 ALA A O 1
ATOM 1605 N N . ARG A 1 194 ? -0.340 16.579 9.799 1.00 96.88 194 ARG A N 1
ATOM 1606 C CA . ARG A 1 194 ? 0.460 16.303 11.007 1.00 96.88 194 ARG A CA 1
ATOM 1607 C C . ARG A 1 194 ? -0.066 17.068 12.211 1.00 96.88 194 ARG A C 1
ATOM 1609 O O . ARG A 1 194 ? -0.204 16.457 13.271 1.00 96.88 194 ARG A O 1
ATOM 1616 N N . THR A 1 195 ? -0.343 18.361 12.065 1.00 97.25 195 THR A N 1
ATOM 1617 C CA . THR A 1 195 ? -0.846 19.193 13.167 1.00 97.25 195 THR A CA 1
ATOM 1618 C C . THR A 1 195 ? -2.201 18.683 13.643 1.00 97.25 195 THR A C 1
ATOM 1620 O O . THR A 1 195 ? -2.381 18.467 14.841 1.00 97.25 195 THR A O 1
ATOM 1623 N N . GLU A 1 196 ? -3.104 18.347 12.721 1.00 96.62 196 GLU A N 1
ATOM 1624 C CA . GLU A 1 196 ? -4.403 17.760 13.046 1.00 96.62 196 GLU A CA 1
ATOM 1625 C C . GLU A 1 196 ? -4.256 16.395 13.734 1.00 96.62 196 GLU A C 1
ATOM 1627 O O . GLU A 1 196 ? -4.885 16.130 14.760 1.00 96.62 196 GLU A O 1
ATOM 1632 N N . LYS A 1 197 ? -3.366 15.526 13.237 1.00 95.12 197 LYS A N 1
ATOM 1633 C CA . LYS A 1 197 ? -3.075 14.236 13.877 1.00 95.12 197 LYS A CA 1
ATOM 1634 C C . LYS A 1 197 ? -2.578 14.413 15.312 1.00 95.12 197 LYS A C 1
ATOM 1636 O O . LYS A 1 197 ? -3.001 13.661 16.193 1.00 95.12 197 LYS A O 1
ATOM 1641 N N . ILE A 1 198 ? -1.684 15.372 15.553 1.00 95.81 198 ILE A N 1
ATOM 1642 C CA . ILE A 1 198 ? -1.184 15.688 16.896 1.00 95.81 198 ILE A CA 1
ATOM 1643 C C . ILE A 1 198 ? -2.332 16.199 17.770 1.00 95.81 198 ILE A C 1
ATOM 1645 O O . ILE A 1 198 ? -2.519 15.686 18.872 1.00 95.81 198 ILE A O 1
ATOM 1649 N N . ALA A 1 199 ? -3.145 17.134 17.273 1.00 96.44 199 ALA A N 1
ATOM 1650 C CA . ALA A 1 199 ? -4.300 17.664 17.994 1.00 96.44 199 ALA A CA 1
ATOM 1651 C C . ALA A 1 199 ? -5.297 16.555 18.377 1.00 96.44 199 ALA A C 1
ATOM 1653 O O . ALA A 1 199 ? -5.707 16.458 19.537 1.00 96.44 199 ALA A O 1
ATOM 1654 N N . ASN A 1 200 ? -5.611 15.653 17.443 1.00 94.69 200 ASN A N 1
ATOM 1655 C CA . ASN A 1 200 ? -6.490 14.508 17.673 1.00 94.69 200 ASN A CA 1
ATOM 1656 C C . ASN A 1 200 ? -5.898 13.532 18.699 1.00 94.69 200 ASN A C 1
ATOM 1658 O O . ASN A 1 200 ? -6.598 13.118 19.623 1.00 94.69 200 ASN A O 1
ATOM 1662 N N . LYS A 1 201 ? -4.598 13.215 18.618 1.00 94.25 201 LYS A N 1
ATOM 1663 C CA . LYS A 1 201 ? -3.928 12.356 19.612 1.00 94.25 201 LYS A CA 1
ATOM 1664 C C . LYS A 1 201 ? -3.880 12.992 20.998 1.00 94.25 201 LYS A C 1
ATOM 1666 O O . LYS A 1 201 ? -4.034 12.291 21.996 1.00 94.25 201 LYS A O 1
ATOM 1671 N N . THR A 1 202 ? -3.712 14.306 21.076 1.00 95.38 202 THR A N 1
ATOM 1672 C CA . THR A 1 202 ? -3.788 15.050 22.337 1.00 95.38 202 THR A CA 1
ATOM 1673 C C . THR A 1 202 ? -5.205 15.020 22.909 1.00 95.38 202 THR A C 1
ATOM 1675 O O . THR A 1 202 ? -5.371 14.795 24.106 1.00 95.38 202 THR A O 1
ATOM 1678 N N . ARG A 1 203 ? -6.241 15.165 22.072 1.00 95.25 203 ARG A N 1
ATOM 1679 C CA . ARG A 1 203 ? -7.646 15.038 22.492 1.00 95.25 203 ARG A CA 1
ATOM 1680 C C . ARG A 1 203 ? -7.963 13.628 22.999 1.00 95.25 203 ARG A C 1
ATOM 1682 O O . ARG A 1 203 ? -8.560 13.499 24.063 1.00 95.25 203 ARG A O 1
ATOM 1689 N N . GLU A 1 204 ? -7.518 12.586 22.294 1.00 93.50 204 GLU A N 1
ATOM 1690 C CA . GLU A 1 204 ? -7.639 11.189 22.745 1.00 93.50 204 GLU A CA 1
ATOM 1691 C C . GLU A 1 204 ? -6.957 10.972 24.103 1.00 93.50 204 GLU A C 1
ATOM 1693 O O . GLU A 1 204 ? -7.552 10.372 24.993 1.00 93.50 204 GLU A O 1
ATOM 1698 N N . ARG A 1 205 ? -5.744 11.510 24.300 1.00 89.81 205 ARG A N 1
ATOM 1699 C CA . ARG A 1 205 ? -5.030 11.437 25.587 1.00 89.81 205 ARG A CA 1
ATOM 1700 C C . ARG A 1 205 ? -5.788 12.121 26.720 1.00 89.81 205 ARG A C 1
ATOM 1702 O O . ARG A 1 205 ? -5.861 11.564 27.807 1.00 89.81 205 ARG A O 1
ATOM 1709 N N . LYS A 1 206 ? -6.365 13.300 26.471 1.00 90.88 206 LYS A N 1
ATOM 1710 C CA . LYS A 1 206 ? -7.177 14.015 27.469 1.00 90.88 206 LYS A CA 1
ATOM 1711 C C . LYS A 1 206 ? -8.423 13.218 27.862 1.00 90.88 206 LYS A C 1
ATOM 1713 O O . LYS A 1 206 ? -8.775 13.193 29.032 1.00 90.88 206 LYS A O 1
ATOM 1718 N N . ARG A 1 207 ? -9.076 12.552 26.906 1.00 92.56 207 ARG A N 1
ATOM 1719 C CA . ARG A 1 207 ? -10.220 11.669 27.180 1.00 92.56 207 ARG A CA 1
ATOM 1720 C C . ARG A 1 207 ? -9.812 10.441 27.993 1.00 92.56 207 ARG A C 1
ATOM 1722 O O . ARG A 1 207 ? -10.436 10.152 29.002 1.00 92.56 207 ARG A O 1
ATOM 1729 N N . GLU A 1 208 ? -8.717 9.791 27.604 1.00 89.88 208 GLU A N 1
ATOM 1730 C CA . GLU A 1 208 ? -8.135 8.676 28.359 1.00 89.88 208 GLU A CA 1
ATOM 1731 C C . GLU A 1 208 ? -7.819 9.092 29.810 1.00 89.88 208 GLU A C 1
ATOM 1733 O O . GLU A 1 208 ? -8.152 8.365 30.740 1.00 89.88 208 GLU A O 1
ATOM 1738 N N . GLN A 1 209 ? -7.255 10.288 30.021 1.00 84.50 209 GLN A N 1
ATOM 1739 C CA . GLN A 1 209 ? -6.988 10.844 31.357 1.00 84.50 209 GLN A CA 1
ATOM 1740 C C . GLN A 1 209 ? -8.255 11.117 32.179 1.00 84.50 209 GLN A C 1
ATOM 1742 O O . GLN A 1 209 ? -8.207 11.002 33.397 1.00 84.50 209 GLN A O 1
ATOM 1747 N N . ARG A 1 210 ? -9.381 11.455 31.537 1.00 84.44 210 ARG A N 1
ATOM 1748 C CA . ARG A 1 210 ? -10.683 11.617 32.210 1.00 84.44 210 ARG A CA 1
ATOM 1749 C C . ARG A 1 210 ? -11.321 10.287 32.621 1.00 84.44 210 ARG A C 1
ATOM 1751 O O . ARG A 1 210 ? -12.327 10.307 33.316 1.00 84.44 210 ARG A O 1
ATOM 1758 N N . GLY A 1 211 ? -10.753 9.156 32.201 1.00 84.81 211 GLY A N 1
ATOM 1759 C CA . GLY A 1 211 ? -11.267 7.822 32.504 1.00 84.81 211 GLY A CA 1
ATOM 1760 C C . GLY A 1 211 ? -12.014 7.149 31.351 1.00 84.81 211 GLY A C 1
ATOM 1761 O O . GLY A 1 211 ? -12.446 6.009 31.513 1.00 84.81 211 GLY A O 1
ATOM 1762 N N . ASP A 1 212 ? -12.123 7.784 30.176 1.00 91.19 212 ASP A N 1
ATOM 1763 C CA . ASP A 1 212 ? -12.747 7.151 29.009 1.00 91.19 212 ASP A CA 1
ATOM 1764 C C . ASP A 1 212 ? -11.956 5.899 28.593 1.00 91.19 212 ASP A C 1
ATOM 1766 O O . ASP A 1 212 ? -10.744 5.950 28.347 1.00 91.19 212 ASP A O 1
ATOM 1770 N N . VAL A 1 213 ? -12.653 4.773 28.422 1.00 90.88 213 VAL A N 1
ATOM 1771 C CA . VAL A 1 213 ? -12.052 3.541 27.896 1.00 90.88 213 VAL A CA 1
ATOM 1772 C C . VAL A 1 213 ? -11.968 3.629 26.371 1.00 90.88 213 VAL A C 1
ATOM 1774 O O . VAL A 1 213 ? -12.938 3.396 25.655 1.00 90.88 213 VAL A O 1
ATOM 1777 N N . ILE A 1 214 ? -10.784 3.972 25.862 1.00 93.81 214 ILE A N 1
ATOM 1778 C CA . ILE A 1 214 ? -10.509 4.101 24.421 1.00 93.81 214 ILE A CA 1
ATOM 1779 C C . ILE A 1 214 ? -9.736 2.869 23.931 1.00 93.81 214 ILE A C 1
ATOM 1781 O O . ILE A 1 214 ? -9.119 2.148 24.715 1.00 93.81 214 ILE A O 1
ATOM 1785 N N . LYS A 1 215 ? -9.685 2.653 22.610 1.00 91.94 215 LYS A N 1
ATOM 1786 C CA . LYS A 1 215 ? -8.859 1.612 21.974 1.00 91.94 215 LYS A CA 1
ATOM 1787 C C . LYS A 1 215 ? -7.439 1.535 22.544 1.00 91.94 215 LYS A C 1
ATOM 1789 O O . LYS A 1 215 ? -6.972 0.450 22.851 1.00 91.94 215 LYS A O 1
ATOM 1794 N N . ARG A 1 216 ? -6.773 2.678 22.739 1.00 89.25 216 ARG A N 1
ATOM 1795 C CA . ARG A 1 216 ? -5.422 2.736 23.319 1.00 89.25 216 ARG A CA 1
ATOM 1796 C C . ARG A 1 216 ? -5.369 2.168 24.740 1.00 89.25 216 ARG A C 1
ATOM 1798 O O . ARG A 1 216 ? -4.424 1.468 25.084 1.00 89.25 216 ARG A O 1
ATOM 1805 N N . THR A 1 217 ? -6.378 2.463 25.555 1.00 90.38 217 THR A N 1
ATOM 1806 C CA . THR A 1 217 ? -6.504 1.949 26.921 1.00 90.38 217 THR A CA 1
ATOM 1807 C C . THR A 1 217 ? -6.684 0.437 26.922 1.00 90.38 217 THR A C 1
ATOM 1809 O O . THR A 1 217 ? -6.040 -0.250 27.709 1.00 90.38 217 THR A O 1
ATOM 1812 N N . ILE A 1 218 ? -7.506 -0.081 26.007 1.00 92.00 218 ILE A N 1
ATOM 1813 C CA . ILE A 1 218 ? -7.698 -1.522 25.806 1.00 92.00 218 ILE A CA 1
ATOM 1814 C C . ILE A 1 218 ? -6.390 -2.170 25.332 1.00 92.00 218 ILE A C 1
ATOM 1816 O O . ILE A 1 218 ? -5.942 -3.141 25.928 1.00 92.00 218 ILE A O 1
ATOM 1820 N N . GLU A 1 219 ? -5.728 -1.602 24.320 1.00 92.06 219 GLU A N 1
ATOM 1821 C CA . GLU A 1 219 ? -4.438 -2.088 23.810 1.00 92.06 219 GLU A CA 1
ATOM 1822 C C . GLU A 1 219 ? -3.377 -2.135 24.914 1.00 92.06 219 GLU A C 1
ATOM 1824 O O . GLU A 1 219 ? -2.676 -3.133 25.036 1.00 92.06 219 GLU A O 1
ATOM 1829 N N . ARG A 1 220 ? -3.288 -1.105 25.763 1.00 88.56 220 ARG A N 1
ATOM 1830 C CA . ARG A 1 220 ? -2.349 -1.083 26.893 1.00 88.56 220 ARG A CA 1
ATOM 1831 C C . ARG A 1 220 ? -2.690 -2.123 27.963 1.00 88.56 220 ARG A C 1
ATOM 1833 O O . ARG A 1 220 ? -1.779 -2.733 28.507 1.00 88.56 220 ARG A O 1
ATOM 1840 N N . LYS A 1 221 ? -3.977 -2.344 28.254 1.00 88.94 221 LYS A N 1
ATOM 1841 C CA . LYS A 1 221 ? -4.423 -3.408 29.172 1.00 88.94 221 LYS A CA 1
ATOM 1842 C C . LYS A 1 221 ? -4.135 -4.808 28.626 1.00 88.94 221 LYS A C 1
ATOM 1844 O O . LYS A 1 221 ? -3.843 -5.707 29.402 1.00 88.94 221 LYS A O 1
ATOM 1849 N N . ASN A 1 222 ? -4.212 -4.973 27.307 1.00 90.81 222 ASN A N 1
ATOM 1850 C CA . ASN A 1 222 ? -3.963 -6.243 26.629 1.00 90.81 222 ASN A CA 1
ATOM 1851 C C . ASN A 1 222 ? -2.475 -6.509 26.384 1.00 90.81 222 ASN A C 1
ATOM 1853 O O . ASN A 1 222 ? -2.100 -7.650 26.125 1.00 90.81 222 ASN A O 1
ATOM 1857 N N . GLN A 1 223 ? -1.617 -5.485 26.441 1.00 90.75 223 GLN A N 1
ATOM 1858 C CA . GLN A 1 223 ? -0.179 -5.713 26.507 1.00 90.75 223 GLN A CA 1
ATOM 1859 C C . GLN A 1 223 ? 0.084 -6.531 27.771 1.00 90.75 223 GLN A C 1
ATOM 1861 O O . GLN A 1 223 ? -0.348 -6.133 28.847 1.00 90.75 223 GLN A O 1
ATOM 1866 N N . GLY A 1 224 ? 0.777 -7.658 27.637 1.00 90.88 224 GLY A N 1
ATOM 1867 C CA . GLY A 1 224 ? 1.285 -8.446 28.758 1.00 90.88 224 GLY A CA 1
ATOM 1868 C C . GLY A 1 224 ? 2.773 -8.179 28.996 1.00 90.88 224 GLY A C 1
ATOM 1869 O O . GLY A 1 224 ? 3.405 -7.445 28.224 1.00 90.88 224 GLY A O 1
ATOM 1870 N N . PRO A 1 225 ? 3.354 -8.734 30.067 1.00 93.50 225 PRO A N 1
ATOM 1871 C CA . PRO A 1 225 ? 4.799 -8.790 30.217 1.00 93.50 225 PRO A CA 1
ATOM 1872 C C . PRO A 1 225 ? 5.386 -9.763 29.174 1.00 93.50 225 PRO A C 1
ATOM 1874 O O . PRO A 1 225 ? 4.668 -10.636 28.675 1.00 93.50 225 PRO A O 1
ATOM 1877 N N . PRO A 1 226 ? 6.676 -9.637 28.809 1.00 95.75 226 PRO A N 1
ATOM 1878 C CA . PRO A 1 226 ? 7.330 -10.593 27.917 1.00 95.75 226 PRO A CA 1
ATOM 1879 C C . PRO A 1 226 ? 7.180 -12.036 28.420 1.00 95.75 226 PRO A C 1
ATOM 1881 O O . PRO A 1 226 ? 7.197 -12.271 29.627 1.00 95.75 226 PRO A O 1
ATOM 1884 N N . ALA A 1 227 ? 7.091 -13.011 27.510 1.00 96.69 227 ALA A N 1
ATOM 1885 C CA . ALA A 1 227 ? 6.774 -14.403 27.857 1.00 96.69 227 ALA A CA 1
ATOM 1886 C C . ALA A 1 227 ? 7.714 -15.013 28.918 1.00 96.69 227 ALA A C 1
ATOM 1888 O O . ALA A 1 227 ? 7.256 -15.706 29.822 1.00 96.69 227 ALA A O 1
ATOM 1889 N N . HIS A 1 228 ? 9.013 -14.699 28.859 1.00 97.44 228 HIS A N 1
ATOM 1890 C CA . HIS A 1 228 ? 10.000 -15.184 29.829 1.00 97.44 228 HIS A CA 1
ATOM 1891 C C . HIS A 1 228 ? 9.817 -14.583 31.234 1.00 97.44 228 HIS A C 1
ATOM 1893 O O . HIS A 1 228 ? 10.125 -15.244 32.223 1.00 97.44 228 HIS A O 1
ATOM 1899 N N . VAL A 1 229 ? 9.305 -13.350 31.335 1.00 96.81 229 VAL A N 1
ATOM 1900 C CA . VAL A 1 229 ? 8.936 -12.726 32.615 1.00 96.81 229 VAL A CA 1
ATOM 1901 C C . VAL A 1 229 ? 7.633 -13.342 33.110 1.00 96.81 229 VAL A C 1
ATOM 1903 O O . VAL A 1 229 ? 7.563 -13.791 34.248 1.00 96.81 229 VAL A O 1
ATOM 1906 N N . LEU A 1 230 ? 6.632 -13.457 32.231 1.00 95.94 230 LEU A N 1
ATOM 1907 C CA . LEU A 1 230 ? 5.323 -14.030 32.552 1.00 95.94 230 LEU A CA 1
ATOM 1908 C C . LEU A 1 230 ? 5.429 -15.455 33.121 1.00 95.94 230 LEU A C 1
ATOM 1910 O O . LEU A 1 230 ? 4.698 -15.798 34.051 1.00 95.94 230 LEU A O 1
ATOM 1914 N N . ALA A 1 231 ? 6.347 -16.269 32.589 1.00 97.12 231 ALA A N 1
ATOM 1915 C CA . ALA A 1 231 ? 6.613 -17.625 33.065 1.00 97.12 231 ALA A CA 1
ATOM 1916 C C . ALA A 1 231 ? 7.115 -17.665 34.518 1.00 97.12 231 ALA A C 1
ATOM 1918 O O . ALA A 1 231 ? 6.780 -18.593 35.245 1.00 97.12 231 ALA A O 1
ATOM 1919 N N . LYS A 1 232 ? 7.873 -16.646 34.944 1.00 97.94 232 LYS A N 1
ATOM 1920 C CA . LYS A 1 232 ? 8.408 -16.521 36.308 1.00 97.94 232 LYS A CA 1
ATOM 1921 C C . LYS A 1 232 ? 7.433 -15.850 37.277 1.00 97.94 232 LYS A C 1
ATOM 1923 O O . LYS A 1 232 ? 7.596 -15.995 38.480 1.00 97.94 232 LYS A O 1
ATOM 1928 N N . MET A 1 233 ? 6.439 -15.123 36.764 1.00 97.50 233 MET A N 1
ATOM 1929 C CA . MET A 1 233 ? 5.467 -14.414 37.594 1.00 97.50 233 MET A CA 1
ATOM 1930 C C . MET A 1 233 ? 4.457 -15.366 38.225 1.00 97.50 233 MET A C 1
ATOM 1932 O O . MET A 1 233 ? 3.787 -16.143 37.532 1.00 97.50 233 MET A O 1
ATOM 1936 N N . THR A 1 234 ? 4.271 -15.203 39.528 1.00 97.56 234 THR A N 1
ATOM 1937 C CA . THR A 1 234 ? 3.178 -15.797 40.295 1.00 97.56 234 THR A CA 1
ATOM 1938 C C . THR A 1 234 ? 1.818 -15.266 39.824 1.00 97.56 234 THR A C 1
ATOM 1940 O O . THR A 1 234 ? 1.705 -14.233 39.156 1.00 97.56 234 THR A O 1
ATOM 1943 N N . ARG A 1 235 ? 0.730 -15.964 40.177 1.00 96.06 235 ARG A N 1
ATOM 1944 C CA . ARG A 1 235 ? -0.637 -15.540 39.820 1.00 96.06 235 ARG A CA 1
ATOM 1945 C C . ARG A 1 235 ? -0.975 -14.153 40.378 1.00 96.06 235 ARG A C 1
ATOM 1947 O O . ARG A 1 235 ? -1.664 -13.380 39.711 1.00 96.06 235 ARG A O 1
ATOM 1954 N N . GLU A 1 236 ? -0.479 -13.837 41.570 1.00 95.50 236 GLU A N 1
ATOM 1955 C CA . GLU A 1 236 ? -0.676 -12.535 42.206 1.00 95.50 236 GLU A CA 1
ATOM 1956 C C . GLU A 1 236 ? 0.068 -11.428 41.468 1.00 95.50 236 GLU A C 1
ATOM 1958 O O . GLU A 1 236 ? -0.533 -10.409 41.134 1.00 95.50 236 GLU A O 1
ATOM 1963 N N . GLU A 1 237 ? 1.335 -11.648 41.117 1.00 96.00 237 GLU A N 1
ATOM 1964 C CA . GLU A 1 237 ? 2.117 -10.687 40.335 1.00 96.00 237 GLU A CA 1
ATOM 1965 C C . GLU A 1 237 ? 1.485 -10.429 38.967 1.00 96.00 237 GLU A C 1
ATOM 1967 O O . GLU A 1 237 ? 1.401 -9.278 38.543 1.00 96.00 237 GLU A O 1
ATOM 1972 N N . ARG A 1 238 ? 0.961 -11.466 38.296 1.00 95.62 238 ARG A N 1
ATOM 1973 C CA . ARG A 1 238 ? 0.217 -11.309 37.032 1.00 95.62 238 ARG A CA 1
ATOM 1974 C C . ARG A 1 238 ? -1.027 -10.439 37.207 1.00 95.62 238 ARG A C 1
ATOM 1976 O O . ARG A 1 238 ? -1.321 -9.603 36.355 1.00 95.62 238 ARG A O 1
ATOM 1983 N N . ARG A 1 239 ? -1.761 -10.623 38.309 1.00 94.69 239 ARG A N 1
ATOM 1984 C CA . ARG A 1 239 ? -2.946 -9.815 38.628 1.00 94.69 239 ARG A CA 1
ATOM 1985 C C . ARG A 1 239 ? -2.558 -8.361 38.897 1.00 94.69 239 ARG A C 1
ATOM 1987 O O . ARG A 1 239 ? -3.191 -7.463 38.345 1.00 94.69 239 ARG A O 1
ATOM 1994 N N . LEU A 1 240 ? -1.524 -8.129 39.707 1.00 95.62 240 LEU A N 1
ATOM 1995 C CA . LEU A 1 240 ? -1.025 -6.789 40.023 1.00 95.62 240 LEU A CA 1
ATOM 1996 C C . LEU A 1 240 ? -0.504 -6.079 38.768 1.00 95.62 240 LEU A C 1
ATOM 1998 O O . LEU A 1 240 ? -0.850 -4.921 38.546 1.00 95.62 240 LEU A O 1
ATOM 2002 N N . ASP A 1 241 ? 0.241 -6.774 37.906 1.00 95.00 241 ASP A N 1
ATOM 2003 C CA . ASP A 1 241 ? 0.696 -6.251 36.615 1.00 95.00 241 ASP A CA 1
ATOM 2004 C C . ASP A 1 241 ? -0.490 -5.854 35.724 1.00 95.00 241 ASP A C 1
ATOM 2006 O O . ASP A 1 241 ? -0.536 -4.718 35.247 1.00 95.00 241 ASP A O 1
ATOM 2010 N N . TRP A 1 242 ? -1.503 -6.715 35.581 1.00 94.12 242 TRP A N 1
ATOM 2011 C CA . TRP A 1 242 ? -2.703 -6.401 34.800 1.00 94.12 242 TRP A CA 1
ATOM 2012 C C . TRP A 1 242 ? -3.448 -5.164 35.330 1.00 94.12 242 TRP A C 1
ATOM 2014 O O . TRP A 1 242 ? -3.808 -4.275 34.553 1.00 94.12 242 TRP A O 1
ATOM 2024 N N . ILE A 1 243 ? -3.626 -5.061 36.654 1.00 92.94 243 ILE A N 1
ATOM 2025 C CA . ILE A 1 243 ? -4.248 -3.894 37.304 1.00 92.94 243 ILE A CA 1
ATOM 2026 C C . ILE A 1 243 ? -3.408 -2.635 37.056 1.00 92.94 243 ILE A C 1
ATOM 2028 O O . ILE A 1 243 ? -3.953 -1.590 36.690 1.00 92.94 243 ILE A O 1
ATOM 2032 N N . SER A 1 244 ? -2.082 -2.735 37.196 1.00 93.50 244 SER A N 1
ATOM 2033 C CA . SER A 1 244 ? -1.156 -1.607 37.043 1.00 93.50 244 SER A CA 1
ATOM 2034 C C . SER A 1 244 ? -1.196 -0.972 35.649 1.00 93.50 244 SER A C 1
ATOM 2036 O O . SER A 1 244 ? -0.949 0.223 35.501 1.00 93.50 244 SER A O 1
ATOM 2038 N N . ARG A 1 245 ? -1.602 -1.724 34.617 1.00 90.88 245 ARG A N 1
ATOM 2039 C CA . ARG A 1 245 ? -1.761 -1.221 33.240 1.00 90.88 245 ARG A CA 1
ATOM 2040 C C . ARG A 1 245 ? -3.004 -0.335 33.055 1.00 90.88 245 ARG A C 1
ATOM 2042 O O . ARG A 1 245 ? -3.184 0.272 31.988 1.00 90.88 245 ARG A O 1
ATOM 2049 N N . GLY A 1 246 ? -3.865 -0.207 34.069 1.00 89.12 246 GLY A N 1
ATOM 2050 C CA . GLY A 1 246 ? -4.976 0.751 34.112 1.00 89.12 246 GLY A CA 1
ATOM 2051 C C . GLY A 1 246 ? -4.523 2.215 33.992 1.00 89.12 246 GLY A C 1
ATOM 2052 O O . GLY A 1 246 ? -3.393 2.560 34.327 1.00 89.12 246 GLY A O 1
ATOM 2053 N N . VAL A 1 247 ? -5.382 3.100 33.458 1.00 87.81 247 VAL A N 1
ATOM 2054 C CA . VAL A 1 247 ? -5.025 4.535 33.315 1.00 87.81 247 VAL A CA 1
ATOM 2055 C C . VAL A 1 247 ? -5.020 5.211 34.678 1.00 87.81 247 VAL A C 1
ATOM 2057 O O . VAL A 1 247 ? -4.122 5.999 34.944 1.00 87.81 247 VAL A O 1
ATOM 2060 N N . SER A 1 248 ? -5.992 4.859 35.525 1.00 85.62 248 SER A N 1
ATOM 2061 C CA . SER A 1 248 ? -6.197 5.485 36.829 1.00 85.62 248 SER A CA 1
ATOM 2062 C C . SER A 1 248 ? -4.909 5.525 37.652 1.00 85.62 248 SER A C 1
ATOM 2064 O O . SER A 1 248 ? -4.151 4.551 37.691 1.00 85.62 248 SER A O 1
ATOM 2066 N N . GLU A 1 249 ? -4.660 6.664 38.286 1.00 84.88 249 GLU A N 1
ATOM 2067 C CA . GLU A 1 249 ? -3.620 6.846 39.305 1.00 84.88 249 GLU A CA 1
ATOM 2068 C C . GLU A 1 249 ? -4.221 6.905 40.719 1.00 84.88 249 GLU A C 1
ATOM 2070 O O . GLU A 1 249 ? -3.481 7.009 41.692 1.00 84.88 249 GLU A O 1
ATOM 2075 N N . VAL A 1 250 ? -5.549 6.790 40.828 1.00 85.31 250 VAL A N 1
ATOM 2076 C CA . VAL A 1 250 ? -6.304 6.822 42.086 1.00 85.31 250 VAL A CA 1
ATOM 2077 C C . VAL A 1 250 ? -6.873 5.442 42.443 1.00 85.31 250 VAL A C 1
ATOM 2079 O O . VAL A 1 250 ? -6.840 4.506 41.626 1.00 85.31 250 VAL A O 1
ATOM 2082 N N . GLY A 1 251 ? -7.344 5.302 43.681 1.00 87.00 251 GLY A N 1
ATOM 2083 C CA . GLY A 1 251 ? -7.910 4.083 44.251 1.00 87.00 251 GLY A CA 1
ATOM 2084 C C . GLY A 1 251 ? -6.971 2.890 44.271 1.00 87.00 251 GLY A C 1
ATOM 2085 O O . GLY A 1 251 ? -5.745 3.013 44.360 1.00 87.00 251 GLY A O 1
ATOM 2086 N N . TYR A 1 252 ? -7.561 1.703 44.141 1.00 88.50 252 TYR A N 1
ATOM 2087 C CA . TYR A 1 252 ? -6.832 0.436 44.167 1.00 88.50 252 TYR A CA 1
ATOM 2088 C C . TYR A 1 252 ? -5.756 0.343 43.070 1.00 88.50 252 TYR A C 1
ATOM 2090 O O . TYR A 1 252 ? -4.665 -0.171 43.305 1.00 88.50 252 TYR A O 1
ATOM 2098 N N . VAL A 1 253 ? -6.008 0.901 41.878 1.00 89.81 253 VAL A N 1
ATOM 2099 C CA . VAL A 1 253 ? -5.012 0.929 40.789 1.00 89.81 253 VAL A CA 1
ATOM 2100 C C . VAL A 1 253 ? -3.789 1.760 41.189 1.00 89.81 253 VAL A C 1
ATOM 2102 O O . VAL A 1 253 ? -2.658 1.334 40.948 1.00 89.81 253 VAL A O 1
ATOM 2105 N N . GLY A 1 254 ? -4.005 2.919 41.819 1.00 90.19 254 GLY A N 1
ATOM 2106 C CA . GLY A 1 254 ? -2.935 3.766 42.349 1.00 90.19 254 GLY A CA 1
ATOM 2107 C C . GLY A 1 254 ? -2.112 3.059 43.428 1.00 90.19 254 GLY A C 1
ATOM 2108 O O . GLY A 1 254 ? -0.882 3.049 43.356 1.00 90.19 254 GLY A O 1
ATOM 2109 N N . GLN A 1 255 ? -2.778 2.385 44.371 1.00 90.25 255 GLN A N 1
ATOM 2110 C CA . GLN A 1 255 ? -2.118 1.589 45.414 1.00 90.25 255 GLN A CA 1
ATOM 2111 C C . GLN A 1 255 ? -1.246 0.470 44.822 1.00 90.25 255 GLN A C 1
ATOM 2113 O O . GLN A 1 255 ? -0.082 0.325 45.198 1.00 90.25 255 GLN A O 1
ATOM 2118 N N . VAL A 1 256 ? -1.770 -0.282 43.846 1.00 93.50 256 VAL A N 1
ATOM 2119 C CA . VAL A 1 256 ? -1.026 -1.354 43.163 1.00 93.50 256 VAL A CA 1
ATOM 2120 C C . VAL A 1 256 ? 0.182 -0.802 42.405 1.00 93.50 256 VAL A C 1
ATOM 2122 O O . VAL A 1 256 ? 1.282 -1.340 42.527 1.00 93.50 256 VAL A O 1
ATOM 2125 N N . LYS A 1 257 ? 0.018 0.301 41.666 1.00 93.75 257 LYS A N 1
ATOM 2126 C CA . LYS A 1 257 ? 1.127 0.978 40.974 1.00 93.75 257 LYS A CA 1
ATOM 2127 C C . LYS A 1 257 ? 2.218 1.420 41.946 1.00 93.75 257 LYS A C 1
ATOM 2129 O O . LYS A 1 257 ? 3.396 1.225 41.666 1.00 93.75 257 LYS A O 1
ATOM 2134 N N . ARG A 1 258 ? 1.840 1.964 43.103 1.00 91.12 258 ARG A N 1
ATOM 2135 C CA . ARG A 1 258 ? 2.789 2.358 44.147 1.00 91.12 258 ARG A CA 1
ATOM 2136 C C . ARG A 1 258 ? 3.534 1.154 44.722 1.00 91.12 258 ARG A C 1
ATOM 2138 O O . ARG A 1 258 ? 4.752 1.218 44.850 1.00 91.12 258 ARG A O 1
ATOM 2145 N N . LYS A 1 259 ? 2.825 0.054 45.003 1.00 93.56 259 LYS A N 1
ATOM 2146 C CA . LYS A 1 259 ? 3.420 -1.211 45.472 1.00 93.56 259 LYS A CA 1
ATOM 2147 C C . LYS A 1 259 ? 4.442 -1.767 44.473 1.00 93.56 259 LYS A C 1
ATOM 2149 O O . LYS A 1 259 ? 5.463 -2.298 44.883 1.00 93.56 259 LYS A O 1
ATOM 2154 N N . LEU A 1 260 ? 4.187 -1.599 43.175 1.00 94.00 260 LEU A N 1
ATOM 2155 C CA . LEU A 1 260 ? 5.099 -1.979 42.091 1.00 94.00 260 LEU A CA 1
ATOM 2156 C C . LEU A 1 260 ? 6.191 -0.929 41.792 1.00 94.00 260 LEU A C 1
ATOM 2158 O O . LEU A 1 260 ? 6.971 -1.113 40.862 1.00 94.00 260 LEU A O 1
ATOM 2162 N N . GLY A 1 261 ? 6.255 0.175 42.544 1.00 94.06 261 GLY A N 1
ATOM 2163 C CA . GLY A 1 261 ? 7.303 1.193 42.413 1.00 94.06 261 GLY A CA 1
ATOM 2164 C C . GLY A 1 261 ? 7.111 2.204 41.276 1.00 94.06 261 GLY A C 1
ATOM 2165 O O . GLY A 1 261 ? 8.052 2.915 40.921 1.00 94.06 261 GLY A O 1
ATOM 2166 N N . PHE A 1 262 ? 5.915 2.315 40.690 1.00 91.75 262 PHE A N 1
ATOM 2167 C CA . PHE A 1 262 ? 5.642 3.344 39.683 1.00 91.75 262 PHE A CA 1
ATOM 2168 C C . PHE A 1 262 ? 5.612 4.742 40.314 1.00 91.75 262 PHE A C 1
ATOM 2170 O O . PHE A 1 262 ? 4.988 4.967 41.352 1.00 91.75 262 PHE A O 1
ATOM 2177 N N . LYS A 1 263 ? 6.230 5.717 39.638 1.00 92.94 263 LYS A N 1
ATOM 2178 C CA . LYS A 1 263 ? 6.135 7.136 40.005 1.00 92.94 263 LYS A CA 1
ATOM 2179 C C . LYS A 1 263 ? 4.770 7.683 39.571 1.00 92.94 263 LYS A C 1
ATOM 2181 O O . LYS A 1 263 ? 4.521 7.822 38.375 1.00 92.94 263 LYS A O 1
ATOM 2186 N N . LEU A 1 264 ? 3.894 7.960 40.537 1.00 89.75 264 LEU A N 1
ATOM 2187 C CA . LEU A 1 264 ? 2.593 8.604 40.315 1.00 89.75 264 LEU A CA 1
ATOM 2188 C C . LEU A 1 264 ? 2.758 10.124 40.217 1.00 89.75 264 LEU A C 1
ATOM 2190 O O . LEU A 1 264 ? 3.668 10.683 40.831 1.00 89.75 264 LEU A O 1
ATOM 2194 N N . ARG A 1 265 ? 1.873 10.800 39.473 1.00 86.44 265 ARG A N 1
ATOM 2195 C CA . ARG A 1 265 ? 1.915 12.264 39.350 1.00 86.44 265 ARG A CA 1
ATOM 2196 C C . ARG A 1 265 ? 1.507 12.955 40.650 1.00 86.44 265 ARG A C 1
ATOM 2198 O O . ARG A 1 265 ? 2.119 13.946 41.031 1.00 86.44 265 ARG A O 1
ATOM 2205 N N . GLU A 1 266 ? 0.494 12.412 41.320 1.00 85.44 266 GLU A N 1
ATOM 2206 C CA . GLU A 1 266 ? 0.025 12.853 42.635 1.00 85.44 266 GLU A CA 1
ATOM 2207 C C . GLU A 1 266 ? 0.127 11.679 43.624 1.00 85.44 266 GLU A C 1
ATOM 2209 O O . GLU A 1 266 ? -0.811 10.888 43.747 1.00 85.44 266 GLU A O 1
ATOM 2214 N N . PRO A 1 267 ? 1.263 11.518 44.330 1.00 80.31 267 PRO A N 1
ATOM 2215 C CA . PRO A 1 267 ? 1.503 10.358 45.192 1.00 80.31 267 PRO A CA 1
ATOM 2216 C C . PRO A 1 267 ? 0.558 10.276 46.400 1.00 80.31 267 PRO A C 1
ATOM 2218 O O . PRO A 1 267 ? 0.427 9.203 46.985 1.00 80.31 267 PRO A O 1
ATOM 2221 N N . ASP A 1 268 ? -0.115 11.374 46.749 1.00 80.19 268 ASP A N 1
ATOM 2222 C CA . ASP A 1 268 ? -1.077 11.459 47.852 1.00 80.19 268 ASP A CA 1
ATOM 2223 C C . ASP A 1 268 ? -2.545 11.457 47.394 1.00 80.19 268 ASP A C 1
ATOM 2225 O O . ASP A 1 268 ? -3.440 11.526 48.232 1.00 80.19 268 ASP A O 1
ATOM 2229 N N . ALA A 1 269 ? -2.833 11.341 46.091 1.00 74.69 269 ALA A N 1
ATOM 2230 C CA . ALA A 1 269 ? -4.215 11.374 45.597 1.00 74.69 269 ALA A CA 1
ATOM 2231 C C . ALA A 1 269 ? -5.086 10.238 46.167 1.00 74.69 269 ALA A C 1
ATOM 2233 O O . ALA A 1 269 ? -6.272 10.438 46.406 1.00 74.69 269 ALA A O 1
ATOM 2234 N N . TRP A 1 270 ? -4.497 9.078 46.469 1.00 67.19 270 TRP A N 1
ATOM 2235 C CA . TRP A 1 270 ? -5.190 7.957 47.115 1.00 67.19 270 TRP A CA 1
ATOM 2236 C C . TRP A 1 270 ? -5.609 8.259 48.565 1.00 67.19 270 TRP A C 1
ATOM 2238 O O . TRP A 1 270 ? -6.630 7.747 49.012 1.00 67.19 270 TRP A O 1
ATOM 2248 N N . LYS A 1 271 ? -4.890 9.138 49.284 1.00 69.88 271 LYS A N 1
ATOM 2249 C CA . LYS A 1 271 ? -5.275 9.561 50.644 1.00 69.88 271 LYS A CA 1
ATOM 2250 C C . LYS A 1 271 ? -6.575 10.366 50.645 1.00 69.88 271 LYS A C 1
ATOM 2252 O O . LYS A 1 271 ? -7.256 10.414 51.659 1.00 69.88 271 LYS A O 1
ATOM 2257 N N . ARG A 1 272 ? -6.934 10.994 49.515 1.00 68.38 272 ARG A N 1
ATOM 2258 C CA . ARG A 1 272 ? -8.225 11.686 49.365 1.00 68.38 272 ARG A CA 1
ATOM 2259 C C . ARG A 1 272 ? -9.401 10.710 49.269 1.00 68.38 272 ARG A C 1
ATOM 2261 O O . ARG A 1 272 ? -10.518 11.111 49.569 1.00 68.38 272 ARG A O 1
ATOM 2268 N N . GLU A 1 273 ? -9.159 9.463 48.862 1.00 63.34 273 GLU A N 1
ATOM 2269 C CA . GLU A 1 273 ? -10.194 8.427 48.733 1.00 63.34 273 GLU A CA 1
ATOM 2270 C C . GLU A 1 273 ? -10.339 7.547 49.980 1.00 63.34 273 GLU A C 1
ATOM 2272 O O . GLU A 1 273 ? -11.395 6.955 50.168 1.00 63.34 273 GLU A O 1
ATOM 2277 N N . GLU A 1 274 ? -9.342 7.497 50.872 1.00 60.25 274 GLU A N 1
ATOM 2278 C CA . GLU A 1 274 ? -9.439 6.775 52.156 1.00 60.25 274 GLU A CA 1
ATOM 2279 C C . GLU A 1 274 ? -10.457 7.374 53.147 1.00 60.25 274 GLU A C 1
ATOM 2281 O O . GLU A 1 274 ? -10.620 6.852 54.250 1.00 60.25 274 GLU A O 1
ATOM 2286 N N . GLY A 1 275 ? -11.158 8.442 52.753 1.00 60.16 275 GLY A N 1
ATOM 2287 C CA . GLY A 1 275 ? -12.139 9.129 53.583 1.00 60.16 275 GLY A CA 1
ATOM 2288 C C . GLY A 1 275 ? -11.494 9.889 54.740 1.00 60.16 275 GLY A C 1
ATOM 2289 O O . GLY A 1 275 ? -10.279 9.863 54.958 1.00 60.16 275 GLY A O 1
ATOM 2290 N N . ARG A 1 276 ? -12.315 10.615 55.503 1.00 69.25 276 ARG A N 1
ATOM 2291 C CA . ARG A 1 276 ? -11.852 11.164 56.787 1.00 69.25 276 ARG A CA 1
ATOM 2292 C C . ARG A 1 276 ? -11.593 9.995 57.736 1.00 69.25 276 ARG A C 1
ATOM 2294 O O . ARG A 1 276 ? -12.300 8.999 57.694 1.00 69.25 276 ARG A O 1
ATOM 2301 N N . GLU A 1 277 ? -10.642 10.138 58.653 1.00 69.25 277 GLU A N 1
ATOM 2302 C CA . GLU A 1 277 ? -10.262 9.080 59.607 1.00 69.25 277 GLU A CA 1
ATOM 2303 C C . GLU A 1 277 ? -11.461 8.521 60.408 1.00 69.25 277 GLU A C 1
ATOM 2305 O O . GLU A 1 277 ? -11.511 7.334 60.714 1.00 69.25 277 GLU A O 1
ATOM 2310 N N . ARG A 1 278 ? -12.490 9.352 60.639 1.00 65.88 278 ARG A N 1
ATOM 2311 C CA . ARG A 1 278 ? -13.773 8.971 61.263 1.00 65.88 278 ARG A CA 1
ATOM 2312 C C . ARG A 1 278 ? -14.634 8.008 60.431 1.00 65.88 278 ARG A C 1
ATOM 2314 O O . ARG A 1 278 ? -15.472 7.318 60.995 1.00 65.88 278 ARG A O 1
ATOM 2321 N N . GLU A 1 279 ? -14.469 7.976 59.113 1.00 67.25 279 GLU A N 1
ATOM 2322 C CA . GLU A 1 279 ? -15.264 7.154 58.188 1.00 67.25 279 GLU A CA 1
ATOM 2323 C C . GLU A 1 279 ? -14.605 5.802 57.880 1.00 67.25 279 GLU A C 1
ATOM 2325 O O . GLU A 1 279 ? -15.287 4.896 57.402 1.00 67.25 279 GLU A O 1
ATOM 2330 N N . ARG A 1 280 ? -13.313 5.630 58.206 1.00 69.69 280 ARG A N 1
ATOM 2331 C CA . ARG A 1 280 ? -12.587 4.364 58.001 1.00 69.69 280 ARG A CA 1
ATOM 2332 C C . ARG A 1 280 ? -13.216 3.200 58.761 1.00 69.69 280 ARG A C 1
ATOM 2334 O O . ARG A 1 280 ? -13.459 2.166 58.156 1.00 69.69 280 ARG A O 1
ATOM 2341 N N . GLY A 1 281 ? -13.562 3.391 60.039 1.00 77.50 281 GLY A N 1
ATOM 2342 C CA . GLY A 1 281 ? -14.189 2.333 60.845 1.00 77.50 281 GLY A CA 1
ATOM 2343 C C . GLY A 1 281 ? -15.499 1.825 60.234 1.00 77.50 281 GLY A C 1
ATOM 2344 O O . GLY A 1 281 ? -15.698 0.623 60.101 1.00 77.50 281 GLY A O 1
ATOM 2345 N N . ARG A 1 282 ? -16.337 2.745 59.741 1.00 76.75 282 ARG A N 1
ATOM 2346 C CA . ARG A 1 282 ? -17.593 2.407 59.059 1.00 76.75 282 ARG A CA 1
ATOM 2347 C C . ARG A 1 282 ? -17.359 1.669 57.735 1.00 76.75 282 ARG A C 1
ATOM 2349 O O . ARG A 1 282 ? -18.103 0.756 57.399 1.00 76.75 282 ARG A O 1
ATOM 2356 N N . MET A 1 283 ? -16.343 2.063 56.967 1.00 73.62 283 MET A N 1
ATOM 2357 C CA . MET A 1 283 ? -15.981 1.397 55.707 1.00 73.62 283 MET A CA 1
ATOM 2358 C C . MET A 1 283 ? -15.418 -0.013 55.935 1.00 73.62 283 MET A C 1
ATOM 2360 O O . MET A 1 283 ? -15.706 -0.914 55.145 1.00 73.62 283 MET A O 1
ATOM 2364 N N . ASP A 1 284 ? -14.653 -0.218 57.009 1.00 80.81 284 ASP A N 1
ATOM 2365 C CA . ASP A 1 284 ? -14.107 -1.526 57.388 1.00 80.81 284 ASP A CA 1
ATOM 2366 C C . ASP A 1 284 ? -15.213 -2.489 57.844 1.00 80.81 284 ASP A C 1
ATOM 2368 O O . ASP A 1 284 ? -15.191 -3.661 57.467 1.00 80.81 284 ASP A O 1
ATOM 2372 N N . GLU A 1 285 ? -16.207 -2.001 58.593 1.00 84.56 285 GLU A N 1
ATOM 2373 C CA . GLU A 1 285 ? -17.408 -2.767 58.965 1.00 84.56 285 GLU A CA 1
ATOM 2374 C C . GLU A 1 285 ? -18.190 -3.220 57.726 1.00 84.56 285 GLU A C 1
ATOM 2376 O O . GLU A 1 285 ? -18.400 -4.416 57.536 1.00 84.56 285 GLU A O 1
ATOM 2381 N N . VAL A 1 286 ? -18.508 -2.295 56.815 1.00 83.38 286 VAL A N 1
ATOM 2382 C CA . VAL A 1 286 ? -19.205 -2.618 55.555 1.00 83.38 286 VAL A CA 1
ATOM 2383 C C . VAL A 1 286 ? -18.389 -3.592 54.695 1.00 83.38 286 VAL A C 1
ATOM 2385 O O . VAL A 1 286 ? -18.938 -4.490 54.058 1.00 83.38 286 VAL A O 1
ATOM 2388 N N . SER A 1 287 ? -17.062 -3.449 54.672 1.00 80.75 287 SER A N 1
ATOM 2389 C CA . SER A 1 287 ? -16.185 -4.358 53.923 1.00 80.75 287 SER A CA 1
ATOM 2390 C C . SER A 1 287 ? -16.186 -5.773 54.507 1.00 80.75 287 SER A C 1
ATOM 2392 O O . SER A 1 287 ? -16.165 -6.739 53.740 1.00 80.75 287 SER A O 1
ATOM 2394 N N . LYS A 1 288 ? -16.236 -5.906 55.839 1.00 89.31 288 LYS A N 1
ATOM 2395 C CA . LYS A 1 288 ? -16.383 -7.200 56.522 1.00 89.31 288 LYS A CA 1
ATOM 2396 C C . LYS A 1 288 ? -17.739 -7.833 56.232 1.00 89.31 288 LYS A C 1
ATOM 2398 O O . LYS A 1 288 ? -17.764 -8.990 55.830 1.00 89.31 288 LYS A O 1
ATOM 2403 N N . GLU A 1 289 ? -18.828 -7.070 56.322 1.00 88.19 289 GLU A N 1
ATOM 2404 C CA . GLU A 1 289 ? -20.175 -7.557 55.989 1.00 88.19 289 GLU A CA 1
ATOM 2405 C C . GLU A 1 289 ? -20.244 -8.098 54.551 1.00 88.19 289 GLU A C 1
ATOM 2407 O O . GLU A 1 289 ? -20.761 -9.188 54.305 1.00 88.19 289 GLU A O 1
ATOM 2412 N N . ILE A 1 290 ? -19.658 -7.381 53.583 1.00 86.06 290 ILE A N 1
ATOM 2413 C CA . ILE A 1 290 ? -19.593 -7.828 52.183 1.00 86.06 290 ILE A CA 1
ATOM 2414 C C . ILE A 1 290 ? -18.746 -9.101 52.034 1.00 86.06 290 ILE A C 1
ATOM 2416 O O . ILE A 1 290 ? -19.065 -9.957 51.203 1.00 86.06 290 ILE A O 1
ATOM 2420 N N . ALA A 1 291 ? -17.642 -9.224 52.776 1.00 85.69 291 ALA A N 1
ATOM 2421 C CA . ALA A 1 291 ? -16.793 -10.412 52.737 1.00 85.69 291 ALA A CA 1
ATOM 2422 C C . ALA A 1 291 ? -17.531 -11.642 53.286 1.00 85.69 291 ALA A C 1
ATOM 2424 O O . ALA A 1 291 ? -17.571 -12.669 52.611 1.00 85.69 291 ALA A O 1
ATOM 2425 N N . GLU A 1 292 ? -18.184 -11.505 54.440 1.00 91.44 292 GLU A N 1
ATOM 2426 C CA . GLU A 1 292 ? -18.986 -12.560 55.067 1.00 91.44 292 GLU A CA 1
ATOM 2427 C C . GLU A 1 292 ? -20.161 -12.993 54.175 1.00 91.44 292 GLU A C 1
ATOM 2429 O O . GLU A 1 292 ? -20.378 -14.189 53.966 1.00 91.44 292 GLU A O 1
ATOM 2434 N N . GLU A 1 293 ? -20.873 -12.039 53.567 1.00 89.69 293 GLU A N 1
ATOM 2435 C CA . GLU A 1 293 ? -21.961 -12.313 52.619 1.00 89.69 293 GLU A CA 1
ATOM 2436 C C . GLU A 1 293 ? -21.460 -13.042 51.359 1.00 89.69 293 GLU A C 1
ATOM 2438 O O . GLU A 1 293 ? -22.091 -13.991 50.887 1.00 89.69 293 GLU A O 1
ATOM 2443 N N . ASN A 1 294 ? -20.315 -12.636 50.800 1.00 86.00 294 ASN A N 1
ATOM 2444 C CA . ASN A 1 294 ? -19.726 -13.310 49.640 1.00 86.00 294 ASN A CA 1
ATOM 2445 C C . ASN A 1 294 ? -19.253 -14.730 49.972 1.00 86.00 294 ASN A C 1
ATOM 2447 O O . ASN A 1 294 ? -19.407 -15.626 49.139 1.00 86.00 294 ASN A O 1
ATOM 2451 N N . ASP A 1 295 ? -18.697 -14.945 51.164 1.00 87.31 295 ASP A N 1
ATOM 2452 C CA . ASP A 1 295 ? -18.300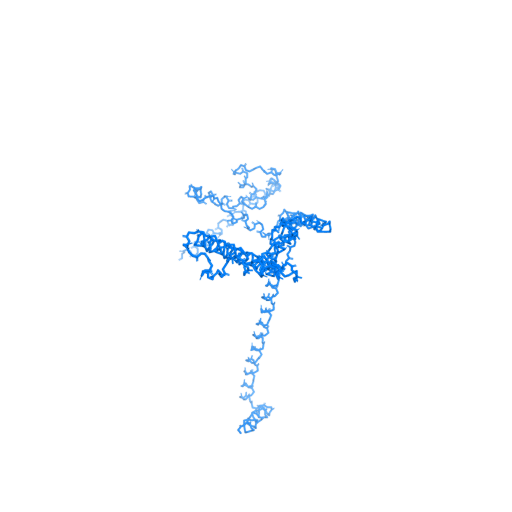 -16.271 51.632 1.00 87.31 295 ASP A CA 1
ATOM 2453 C C . ASP A 1 295 ? -19.522 -17.170 51.849 1.00 87.31 295 ASP A C 1
ATOM 2455 O O . ASP A 1 295 ? -19.486 -18.340 51.460 1.00 87.31 295 ASP A O 1
ATOM 2459 N N . ARG A 1 296 ? -20.637 -16.625 52.365 1.00 90.00 296 ARG A N 1
ATOM 2460 C CA . ARG A 1 296 ? -21.914 -17.354 52.441 1.00 90.00 296 ARG A CA 1
ATOM 2461 C C . ARG A 1 296 ? -22.380 -17.797 51.053 1.00 90.00 296 ARG A C 1
ATOM 2463 O O . ARG A 1 296 ? -22.641 -18.979 50.852 1.00 90.00 296 ARG A O 1
ATOM 2470 N N . ARG A 1 297 ? -22.392 -16.885 50.074 1.00 84.69 297 ARG A N 1
ATOM 2471 C CA . ARG A 1 297 ? -22.796 -17.193 48.687 1.00 84.69 297 ARG A CA 1
ATOM 2472 C C . ARG A 1 297 ? -21.907 -18.236 48.016 1.00 84.69 297 ARG A C 1
ATOM 2474 O O . ARG A 1 297 ? -22.407 -19.035 47.235 1.00 84.69 297 ARG A O 1
ATOM 2481 N N . ARG A 1 298 ? -20.596 -18.248 48.287 1.00 84.19 298 ARG A N 1
ATOM 2482 C CA . ARG A 1 298 ? -19.706 -19.294 47.750 1.00 84.19 298 ARG A CA 1
ATOM 2483 C C . ARG A 1 298 ? -20.042 -20.663 48.323 1.00 84.19 298 ARG A C 1
ATOM 2485 O O . ARG A 1 298 ? -20.124 -21.615 47.558 1.00 84.19 298 ARG A O 1
ATOM 2492 N N . ARG A 1 299 ? -20.302 -20.743 49.632 1.00 87.12 299 ARG A N 1
ATOM 2493 C CA . ARG A 1 299 ? -20.719 -21.993 50.287 1.00 87.12 299 ARG A CA 1
ATOM 2494 C C . ARG A 1 299 ? -22.061 -22.506 49.757 1.00 87.12 299 ARG A C 1
ATOM 2496 O O . ARG A 1 299 ? -22.204 -23.706 49.602 1.00 87.12 299 ARG A O 1
ATOM 2503 N N . GLU A 1 300 ? -23.004 -21.616 49.444 1.00 82.56 300 GLU A N 1
ATOM 2504 C CA . GLU A 1 300 ? -24.307 -21.974 48.848 1.00 82.56 300 GLU A CA 1
ATOM 2505 C C . GLU A 1 300 ? -24.214 -22.468 47.392 1.00 82.56 300 GLU A C 1
ATOM 2507 O O . GLU A 1 300 ? -25.110 -23.164 46.934 1.00 82.56 300 GLU A O 1
ATOM 2512 N N . VAL A 1 301 ? -23.171 -22.089 46.644 1.00 82.00 301 VAL A N 1
ATOM 2513 C CA . VAL A 1 301 ? -22.968 -22.516 45.244 1.00 82.00 301 VAL A CA 1
ATOM 2514 C C . VAL A 1 301 ? -22.118 -23.789 45.147 1.00 82.00 301 VAL A C 1
ATOM 2516 O O . VAL A 1 301 ? -22.238 -24.530 44.173 1.00 82.00 301 VAL A O 1
ATOM 2519 N N . GLU A 1 302 ? -21.231 -24.023 46.118 1.00 67.94 302 GLU A N 1
ATOM 2520 C CA . GLU A 1 302 ? -20.357 -25.205 46.174 1.00 67.94 302 GLU A CA 1
ATOM 2521 C C . GLU A 1 302 ? -20.967 -26.396 46.938 1.00 67.94 302 GLU A C 1
ATOM 2523 O O . GLU A 1 302 ? -20.466 -27.512 46.785 1.00 67.94 302 GLU A O 1
ATOM 2528 N N . GLY A 1 303 ? -22.011 -26.172 47.745 1.00 59.22 303 GLY A N 1
ATOM 2529 C CA . GLY A 1 303 ? -22.793 -27.212 48.431 1.00 59.22 303 GLY A CA 1
ATOM 2530 C C . GLY A 1 303 ? -24.024 -27.636 47.645 1.00 59.22 303 GLY A C 1
ATOM 2531 O O . GLY A 1 303 ? -24.349 -28.843 47.704 1.00 59.22 303 GLY A O 1
#

Radius of gyration: 41.77 Å; chains: 1; bounding box: 110×50×118 Å

Foldseek 3Di:
DVVVVVVVVVVLVVVVVVPDPVSVVVVVVVVVVVVVVVVVVVVVVVVVVVVVVVVCVQQPWAQQLDWDQFALQAAIDTDTPPDDPVVVVSSVVSVVVLVVLVVLLVVLVVVVVVLVVLQVVLVVCLVPDPCSPPDDRCSYDPNVVVLVVVCVVVVPPNVSVVSVVVSVVSSVVSVCRNPHDDDPVSNVVSVVSVVVVVVVVVVVVVCLLVVDCDPVLVVLLPDADPPVVVVVDDPVRRVLRSLCSRNDCEDPNVVSCVVVPHDGPDNCRNVVVCDDPVCVVVVVVVVVVVVVVVVVVVVVVVD